Protein AF-A0A3M0WNS5-F1 (afdb_monomer_lite)

Secondary structure (DSSP, 8-state):
---TTS-TTSHHHHHTTT--HHHHHHHHHHHHHH--SHHHHHHHHHS-HHHHHHHHHHHHH-GGGSGGGSTTTTSPPPTTTT-S--EEETTEEESSHHHHHHHHHHHHTT--EEE--TTT-TTS----EEEE-TTS-EEEE--SEEETTTEEEEE--HHHHTSHHHHHHHHHHHHHHHT-SS--EEEEE-TTTS---HHHHHHHHHTTSEEE-HHHHHHHHHHTT-----TT------

Foldseek 3Di:
DDDQCPDLLHLNVVVVVVDDSVRSVVVNVCVVPPDPDDLVLLCVVVVDNVVSVVVVVVVVVPCCCDAPNNPCHVNDDDPPPPPAWWFAFQRHTDRHVLRVQVVVVCVVVVWDKDFLDPPRPVPDDHDWFWWAAPVRDIDTDGAGMDTPQAETEHEDAPVVCPDRRNVRSQVSVVVVQVPDPRHPYYDYHHPVNGDDDLVVQVVCVVVVSTGIDPVCVVVNCVVSVHDDDPPDDDPDDD

Radius of gyration: 21.89 Å; chains: 1; bounding box: 51×52×61 Å

Structure (mmCIF, N/CA/C/O backbone):
data_AF-A0A3M0WNS5-F1
#
_entry.id   AF-A0A3M0WNS5-F1
#
loop_
_atom_site.group_PDB
_atom_site.id
_atom_site.type_symbol
_atom_site.label_atom_id
_atom_site.label_alt_id
_atom_site.label_comp_id
_atom_site.label_asym_id
_atom_site.label_entity_id
_atom_site.label_seq_id
_atom_site.pdbx_PDB_ins_code
_atom_site.Cartn_x
_atom_site.Cartn_y
_atom_site.Cartn_z
_atom_site.occupancy
_atom_site.B_iso_or_equiv
_atom_site.auth_seq_id
_atom_site.auth_comp_id
_atom_site.auth_asym_id
_atom_site.auth_atom_id
_atom_site.pdbx_PDB_model_num
ATOM 1 N N . MET A 1 1 ? -22.881 -9.391 29.329 1.00 46.94 1 MET A N 1
ATOM 2 C CA . MET A 1 1 ? -21.629 -8.981 30.005 1.00 46.94 1 MET A CA 1
ATOM 3 C C . MET A 1 1 ? -20.577 -10.088 29.853 1.00 46.94 1 MET A C 1
ATOM 5 O O . MET A 1 1 ? -20.277 -10.759 30.820 1.00 46.94 1 MET A O 1
ATOM 9 N N . TYR A 1 2 ? -20.070 -10.359 28.641 1.00 47.47 2 TYR A N 1
ATOM 10 C CA . TYR A 1 2 ? -19.159 -11.496 28.391 1.00 47.47 2 TYR A CA 1
ATOM 11 C C . TYR A 1 2 ? -18.357 -11.287 27.096 1.00 47.47 2 TYR A C 1
ATOM 13 O O . TYR A 1 2 ? -18.830 -11.669 26.040 1.00 47.47 2 TYR A O 1
ATOM 21 N N . PHE A 1 3 ? -17.161 -10.683 27.160 1.00 50.06 3 PHE A N 1
ATOM 22 C CA . PHE A 1 3 ? -16.208 -10.683 26.024 1.00 50.06 3 PHE A CA 1
ATOM 23 C C . PHE A 1 3 ? -14.717 -10.653 26.423 1.00 50.06 3 PHE A C 1
ATOM 25 O O . PHE A 1 3 ? -13.848 -10.610 25.559 1.00 50.06 3 PHE A O 1
ATOM 32 N N . ARG A 1 4 ? -14.365 -10.714 27.717 1.00 56.97 4 ARG A N 1
ATOM 33 C CA . ARG A 1 4 ? -12.967 -10.517 28.159 1.00 56.97 4 ARG A CA 1
ATOM 34 C C . ARG A 1 4 ? -12.081 -11.771 28.136 1.00 56.97 4 ARG A C 1
ATOM 36 O O . ARG A 1 4 ? -10.883 -11.661 28.345 1.00 56.97 4 ARG A O 1
ATOM 43 N N . LYS A 1 5 ? -12.626 -12.953 27.835 1.00 67.56 5 LYS A N 1
ATOM 44 C CA . LYS A 1 5 ? -11.887 -14.229 27.944 1.00 67.56 5 LYS A CA 1
ATOM 45 C C . LYS A 1 5 ? -10.991 -14.563 26.745 1.00 67.56 5 LYS A C 1
ATOM 47 O O . LYS A 1 5 ? -10.049 -15.332 26.883 1.00 67.56 5 LYS A O 1
ATOM 52 N N . ASN A 1 6 ? -11.224 -13.945 25.585 1.00 73.31 6 ASN A N 1
ATOM 53 C CA . ASN A 1 6 ? -10.485 -14.271 24.354 1.00 73.31 6 ASN A CA 1
ATOM 54 C C . ASN A 1 6 ? -9.262 -13.378 24.106 1.00 73.31 6 ASN A C 1
ATOM 56 O O . ASN A 1 6 ? -8.472 -13.647 23.204 1.00 73.31 6 ASN A O 1
ATOM 60 N N . SER A 1 7 ? -9.084 -12.315 24.893 1.00 80.50 7 SER A N 1
ATOM 61 C CA . SER A 1 7 ? -7.947 -11.413 24.741 1.00 80.50 7 SER A CA 1
ATOM 62 C C . SER A 1 7 ? -6.831 -11.803 25.695 1.00 80.50 7 SER A C 1
ATOM 64 O O . SER A 1 7 ? -6.988 -11.736 26.910 1.00 80.50 7 SER A O 1
ATOM 66 N N . ASN A 1 8 ? -5.652 -12.099 25.154 1.00 82.06 8 ASN A N 1
ATOM 67 C CA . ASN A 1 8 ? -4.445 -12.357 25.944 1.00 82.06 8 ASN A CA 1
ATOM 68 C C . ASN A 1 8 ? -3.888 -11.118 26.682 1.00 82.06 8 ASN A C 1
ATOM 70 O O . ASN A 1 8 ? -2.809 -11.185 27.279 1.00 82.06 8 ASN A O 1
ATOM 74 N N . ARG A 1 9 ? -4.604 -9.987 26.612 1.00 78.00 9 ARG A N 1
ATOM 75 C CA . ARG A 1 9 ? -4.381 -8.772 27.408 1.00 78.00 9 ARG A CA 1
ATOM 76 C C . ARG A 1 9 ? -5.262 -8.713 28.659 1.00 78.00 9 ARG A C 1
ATOM 78 O O . ARG A 1 9 ? -5.082 -7.815 29.472 1.00 78.00 9 ARG A O 1
ATOM 85 N N . CYS A 1 10 ? -6.210 -9.634 28.802 1.00 89.19 10 CYS A N 1
ATOM 86 C CA . CYS A 1 10 ? -7.094 -9.739 29.955 1.00 89.19 10 CYS A CA 1
ATOM 87 C C . CYS A 1 10 ? -6.556 -10.783 30.941 1.00 89.19 10 CYS A C 1
ATOM 89 O O . CYS A 1 10 ? -5.933 -11.765 30.536 1.00 89.19 10 CYS A O 1
ATOM 91 N N . ILE A 1 11 ? -6.787 -10.566 32.235 1.00 88.62 11 ILE A N 1
ATOM 92 C CA . ILE A 1 11 ? -6.337 -11.473 33.304 1.00 88.62 11 ILE A CA 1
ATOM 93 C C . ILE A 1 11 ? -7.042 -12.827 33.169 1.00 88.62 11 ILE A C 1
ATOM 95 O O . ILE A 1 11 ? -6.411 -13.873 33.289 1.00 88.62 11 ILE A O 1
ATOM 99 N N . GLU A 1 12 ? -8.326 -12.803 32.823 1.00 90.38 12 GLU A N 1
ATOM 100 C CA . GLU A 1 12 ? -9.204 -13.964 32.702 1.00 90.38 12 GLU A CA 1
ATOM 101 C C . GLU A 1 12 ? -8.679 -14.988 31.683 1.00 90.38 12 GLU A C 1
ATOM 103 O O . GLU A 1 12 ? -8.748 -16.189 31.931 1.00 90.38 12 GLU A O 1
ATOM 108 N N . TYR A 1 13 ? -8.069 -14.523 30.585 1.00 90.50 13 TYR A N 1
ATOM 109 C CA . TYR A 1 13 ? -7.435 -15.385 29.580 1.00 90.50 13 TYR A CA 1
ATOM 110 C C . TYR A 1 13 ? -6.294 -16.239 30.164 1.00 90.50 13 TYR A C 1
ATOM 112 O O . TYR A 1 13 ? -6.061 -17.364 29.713 1.00 90.50 13 TYR A O 1
ATOM 120 N N . TRP A 1 14 ? -5.556 -15.701 31.138 1.00 88.31 14 TRP A N 1
ATOM 121 C CA . TRP A 1 14 ? -4.404 -16.361 31.756 1.00 88.31 14 TRP A CA 1
ATOM 122 C C . TRP A 1 14 ? -4.802 -17.211 32.958 1.00 88.31 14 TRP A C 1
ATOM 124 O O . TRP A 1 14 ? -4.258 -18.300 33.127 1.00 88.31 14 TRP A O 1
ATOM 134 N N . LEU A 1 15 ? -5.800 -16.773 33.726 1.00 90.56 15 LEU A N 1
ATOM 135 C CA . LEU A 1 15 ? -6.367 -17.578 34.809 1.00 90.56 15 LEU A CA 1
ATOM 136 C C . LEU A 1 15 ? -6.930 -18.908 34.283 1.00 90.56 15 LEU A C 1
ATOM 138 O O . LEU A 1 15 ? -6.634 -19.962 34.836 1.00 90.56 15 LEU A O 1
ATOM 142 N N . GLU A 1 16 ? -7.649 -18.894 33.154 1.00 89.62 16 GLU A N 1
ATOM 143 C CA . GLU A 1 16 ? -8.167 -20.121 32.516 1.00 89.62 16 GLU A CA 1
ATOM 144 C C . GLU A 1 16 ? -7.065 -21.078 32.023 1.00 89.62 16 GLU A C 1
ATOM 146 O O . GLU A 1 16 ? -7.335 -22.240 31.732 1.00 89.62 16 GLU A O 1
ATOM 151 N N . ARG A 1 17 ? -5.814 -20.610 31.942 1.00 88.50 17 ARG A N 1
ATOM 152 C CA . ARG A 1 17 ? -4.639 -21.395 31.529 1.00 88.50 17 ARG A CA 1
ATOM 153 C C . ARG A 1 17 ? -3.758 -21.821 32.705 1.00 88.50 17 ARG A C 1
ATOM 155 O O . ARG A 1 17 ? -2.651 -22.299 32.481 1.00 88.50 17 ARG A O 1
ATOM 162 N N . GLY A 1 18 ? -4.250 -21.661 33.933 1.00 91.06 18 GLY A N 1
ATOM 163 C CA . GLY A 1 18 ? -3.597 -22.151 35.146 1.00 91.06 18 GLY A CA 1
ATOM 164 C C . GLY A 1 18 ? -2.559 -21.207 35.751 1.00 91.06 18 GLY A C 1
ATOM 165 O O . GLY A 1 18 ? -1.835 -21.620 36.650 1.00 91.06 18 GLY A O 1
ATOM 166 N N . PHE A 1 19 ? -2.479 -19.957 35.289 1.00 89.81 19 PHE A N 1
ATOM 167 C CA . PHE A 1 19 ? -1.619 -18.947 35.908 1.00 89.81 19 PHE A CA 1
ATOM 168 C C . PHE A 1 19 ? -2.313 -18.310 37.111 1.00 89.81 19 PHE A C 1
ATOM 170 O O . PHE A 1 19 ? -3.532 -18.132 37.111 1.00 89.81 19 PHE A O 1
ATOM 177 N N . THR A 1 20 ? -1.536 -17.906 38.114 1.00 94.94 20 THR A N 1
ATOM 178 C CA . THR A 1 20 ? -2.054 -17.102 39.228 1.00 94.94 20 THR A CA 1
ATOM 179 C C . THR A 1 20 ? -2.358 -15.671 38.776 1.00 94.94 20 THR A C 1
ATOM 181 O O . THR A 1 20 ? -1.858 -15.193 37.753 1.00 94.94 20 THR A O 1
ATOM 184 N N . GLU A 1 21 ? -3.173 -14.944 39.543 1.00 93.00 21 GLU A N 1
ATOM 185 C CA . GLU A 1 21 ? -3.508 -13.555 39.213 1.00 93.00 21 GLU A CA 1
ATOM 186 C C . GLU A 1 21 ? -2.266 -12.646 39.189 1.00 93.00 21 GLU A C 1
ATOM 188 O O . GLU A 1 21 ? -2.131 -11.794 38.306 1.00 93.00 21 GLU A O 1
ATOM 193 N N . GLU A 1 22 ? -1.323 -12.853 40.111 1.00 92.75 22 GLU A N 1
ATOM 194 C CA . GLU A 1 22 ? -0.059 -12.111 40.166 1.00 92.75 22 GLU A CA 1
ATOM 195 C C . GLU A 1 22 ? 0.820 -12.397 38.943 1.00 92.75 22 GLU A C 1
ATOM 197 O O . GLU A 1 22 ? 1.356 -11.470 38.325 1.00 92.75 22 GLU A O 1
ATOM 202 N N . GLU A 1 23 ? 0.913 -13.661 38.521 1.00 85.44 23 GLU A N 1
ATOM 203 C CA . GLU A 1 23 ? 1.614 -14.043 37.293 1.00 85.44 23 GLU A CA 1
ATOM 204 C C . GLU A 1 23 ? 0.951 -13.444 36.052 1.00 85.44 23 GLU A C 1
ATOM 206 O O . GLU A 1 23 ? 1.648 -12.876 35.208 1.00 85.44 23 GLU A O 1
ATOM 211 N N . ALA A 1 24 ? -0.381 -13.494 35.965 1.00 92.19 24 ALA A N 1
ATOM 212 C CA . ALA A 1 24 ? -1.150 -12.910 34.871 1.00 92.19 24 ALA A CA 1
ATOM 213 C C . ALA A 1 24 ? -0.918 -11.394 34.769 1.00 92.19 24 ALA A C 1
ATOM 215 O O . ALA A 1 24 ? -0.599 -10.884 33.691 1.00 92.19 24 ALA A O 1
ATOM 216 N N . ARG A 1 25 ? -0.987 -10.665 35.892 1.00 88.81 25 ARG A N 1
ATOM 217 C CA . ARG A 1 25 ? -0.702 -9.220 35.951 1.00 88.81 25 ARG A CA 1
ATOM 218 C C . ARG A 1 25 ? 0.735 -8.910 35.549 1.00 88.81 25 ARG A C 1
ATOM 220 O O . ARG A 1 25 ? 0.968 -7.960 34.800 1.00 88.81 25 ARG A O 1
ATOM 227 N N . ARG A 1 26 ? 1.699 -9.731 35.975 1.00 83.56 26 ARG A N 1
ATOM 228 C CA . ARG A 1 26 ? 3.108 -9.592 35.586 1.00 83.56 26 ARG A CA 1
ATOM 229 C C . ARG A 1 26 ? 3.315 -9.833 34.089 1.00 83.56 26 ARG A C 1
ATOM 231 O O . ARG A 1 26 ? 4.058 -9.083 33.463 1.00 83.56 26 ARG A O 1
ATOM 238 N N . ILE A 1 27 ? 2.657 -10.835 33.502 1.00 80.31 27 ILE A N 1
ATOM 239 C CA . ILE A 1 27 ? 2.703 -11.135 32.060 1.00 80.31 27 ILE A CA 1
ATOM 240 C C . ILE A 1 27 ? 2.099 -9.978 31.252 1.00 80.31 27 ILE A C 1
ATOM 242 O O . ILE A 1 27 ? 2.704 -9.529 30.277 1.00 80.31 27 ILE A O 1
ATOM 246 N N . ILE A 1 28 ? 0.947 -9.454 31.678 1.00 83.56 28 ILE A N 1
ATOM 247 C CA . ILE A 1 28 ? 0.267 -8.327 31.022 1.00 83.56 28 ILE A CA 1
ATOM 248 C C . ILE A 1 28 ? 1.116 -7.047 31.114 1.00 83.56 28 ILE A C 1
ATOM 250 O O . ILE A 1 28 ? 1.324 -6.381 30.100 1.00 83.56 28 ILE A O 1
ATOM 254 N N . SER A 1 29 ? 1.678 -6.750 32.290 1.00 75.44 29 SER A N 1
ATOM 255 C CA . SER A 1 29 ? 2.542 -5.584 32.538 1.00 75.44 29 SER A CA 1
ATOM 256 C C . SER A 1 29 ? 3.877 -5.652 31.777 1.00 75.44 29 SER A C 1
ATOM 258 O O . SER A 1 29 ? 4.317 -4.669 31.174 1.00 75.44 29 SER A O 1
ATOM 260 N N . LYS A 1 30 ? 4.503 -6.837 31.696 1.00 67.50 30 LYS A N 1
ATOM 261 C CA . LYS A 1 30 ? 5.701 -7.056 30.861 1.00 67.50 30 LYS A CA 1
ATOM 262 C C . LYS A 1 30 ? 5.397 -6.896 29.370 1.00 67.50 30 LYS A C 1
ATOM 264 O O . LYS A 1 30 ? 6.212 -6.351 28.628 1.00 67.50 30 LYS A O 1
ATOM 269 N N . ARG A 1 31 ? 4.213 -7.325 28.926 1.00 65.75 31 ARG A N 1
ATOM 270 C CA . ARG A 1 31 ? 3.769 -7.160 27.535 1.00 65.75 31 ARG A CA 1
ATOM 271 C C . ARG A 1 31 ? 3.475 -5.712 27.158 1.00 65.75 31 ARG A C 1
ATOM 273 O O . ARG A 1 31 ? 3.727 -5.352 26.013 1.00 65.75 31 ARG A O 1
ATOM 280 N N . SER A 1 32 ? 2.979 -4.884 28.079 1.00 55.28 32 SER A N 1
ATOM 281 C CA . SER A 1 32 ? 2.718 -3.466 27.795 1.00 55.28 32 SER A CA 1
ATOM 282 C C . SER A 1 32 ? 3.984 -2.606 27.755 1.00 55.28 32 SER A C 1
ATOM 284 O O . SER A 1 32 ? 3.939 -1.515 27.198 1.00 55.28 32 SER A O 1
ATOM 286 N N . SER A 1 33 ? 5.100 -3.073 28.328 1.00 47.88 33 SER A N 1
ATOM 287 C CA . SER A 1 33 ? 6.307 -2.258 28.533 1.00 47.88 33 SER A CA 1
ATOM 288 C C . SER A 1 33 ? 7.572 -2.724 27.799 1.00 47.88 33 SER A C 1
ATOM 290 O O . SER A 1 33 ? 8.508 -1.933 27.724 1.00 47.88 33 SER A O 1
ATOM 292 N N . PHE A 1 34 ? 7.639 -3.942 27.231 1.00 42.00 34 PHE A N 1
ATOM 293 C CA . PHE A 1 34 ? 8.935 -4.469 26.755 1.00 42.00 34 PHE A CA 1
ATOM 294 C C . PHE A 1 34 ? 8.987 -5.141 25.370 1.00 42.00 34 PHE A C 1
ATOM 296 O O . PHE A 1 34 ? 10.077 -5.464 24.911 1.00 42.00 34 PHE A O 1
ATOM 303 N N . TYR A 1 35 ? 7.871 -5.320 24.653 1.00 49.22 35 TYR A N 1
ATOM 304 C CA . TYR A 1 35 ? 7.878 -6.064 23.381 1.00 49.22 35 TYR A CA 1
ATOM 305 C C . TYR A 1 35 ? 7.024 -5.406 22.295 1.00 49.22 35 TYR A C 1
ATOM 307 O O . TYR A 1 35 ? 5.993 -5.937 21.875 1.00 49.22 35 TYR A O 1
ATOM 315 N N . SER A 1 36 ? 7.458 -4.250 21.786 1.00 47.22 36 SER A N 1
ATOM 316 C CA . SER A 1 36 ? 6.880 -3.732 20.549 1.00 47.22 36 SER A CA 1
ATOM 317 C C . SER A 1 36 ? 7.480 -4.457 19.332 1.00 47.22 36 SER A C 1
ATOM 319 O O . SER A 1 36 ? 8.593 -4.235 18.860 1.00 47.22 36 SER A O 1
ATOM 321 N N . SER A 1 37 ? 6.649 -5.337 18.790 1.00 63.50 37 SER A N 1
ATOM 322 C CA . SER A 1 37 ? 6.597 -5.798 17.402 1.00 63.50 37 SER A CA 1
ATOM 323 C C . SER A 1 37 ? 7.539 -6.915 16.931 1.00 63.50 37 SER A C 1
ATOM 325 O O . SER A 1 37 ? 7.003 -7.911 16.472 1.00 63.50 37 SER A O 1
ATOM 327 N N . TYR A 1 38 ? 8.872 -6.868 17.026 1.00 57.69 38 TYR A N 1
ATOM 328 C CA . TYR A 1 38 ? 9.682 -7.786 16.186 1.00 57.69 38 TYR A CA 1
ATOM 329 C C . TYR A 1 38 ? 10.054 -9.147 16.811 1.00 57.69 38 TYR A C 1
ATOM 331 O O . TYR A 1 38 ? 9.879 -10.187 16.179 1.00 57.69 38 TYR A O 1
ATOM 339 N N . GLU A 1 39 ? 10.530 -9.185 18.058 1.00 59.81 39 GLU A N 1
ATOM 340 C CA . GLU A 1 39 ? 10.912 -10.449 18.718 1.00 59.81 39 GLU A CA 1
ATOM 341 C C . GLU A 1 39 ? 9.686 -11.323 19.016 1.00 59.81 39 GLU A C 1
ATOM 343 O O . GLU A 1 39 ? 9.678 -12.514 18.721 1.00 59.81 39 GLU A O 1
ATOM 348 N N . GLN A 1 40 ? 8.584 -10.708 19.457 1.00 62.19 40 GLN A N 1
ATOM 349 C CA . GLN A 1 40 ? 7.311 -11.405 19.650 1.00 62.19 40 GLN A CA 1
ATOM 350 C C . GLN A 1 40 ? 6.761 -11.978 18.332 1.00 62.19 40 GLN A C 1
ATOM 352 O O . GLN A 1 40 ? 6.183 -13.062 18.333 1.00 62.19 40 GLN A O 1
ATOM 357 N N . GLN A 1 41 ? 6.965 -11.291 17.199 1.00 60.78 41 GLN A N 1
ATOM 358 C CA . GLN A 1 41 ? 6.629 -11.831 15.877 1.00 60.78 41 GLN A CA 1
ATOM 359 C C . GLN A 1 41 ? 7.497 -13.045 15.530 1.00 60.78 41 GLN A C 1
ATOM 361 O O . GLN A 1 41 ? 6.963 -14.027 15.029 1.00 60.78 41 GLN A O 1
ATOM 366 N N . LEU A 1 42 ? 8.799 -13.028 15.840 1.00 60.34 42 LEU A N 1
ATOM 367 C CA . LEU A 1 42 ? 9.693 -14.174 15.624 1.00 60.34 42 LEU A CA 1
ATOM 368 C C . LEU A 1 42 ? 9.339 -15.376 16.514 1.00 60.34 42 LEU A C 1
ATOM 370 O O . LEU A 1 42 ? 9.424 -16.510 16.044 1.00 60.34 42 LEU A O 1
ATOM 374 N N . ILE A 1 43 ? 8.924 -15.143 17.763 1.00 65.38 43 ILE A N 1
ATOM 375 C CA . ILE A 1 43 ? 8.466 -16.193 18.691 1.00 65.38 43 ILE A CA 1
ATOM 376 C C . ILE A 1 43 ? 7.176 -16.824 18.162 1.00 65.38 43 ILE A C 1
ATOM 378 O O . ILE A 1 43 ? 7.099 -18.042 18.011 1.00 65.38 43 ILE A O 1
ATOM 382 N N . ASN A 1 44 ? 6.198 -15.990 17.797 1.00 64.56 44 ASN A N 1
ATOM 383 C CA . ASN A 1 44 ? 4.934 -16.453 17.225 1.00 64.56 44 ASN A CA 1
ATOM 384 C C . ASN A 1 44 ? 5.140 -17.188 15.887 1.00 64.56 44 ASN A C 1
ATOM 386 O O . ASN A 1 44 ? 4.388 -18.102 15.574 1.00 64.56 44 ASN A O 1
ATOM 390 N N . TYR A 1 45 ? 6.154 -16.798 15.108 1.00 54.62 45 TYR A N 1
ATOM 391 C CA . TYR A 1 45 ? 6.465 -17.371 13.796 1.00 54.62 45 TYR A CA 1
ATOM 392 C C . TYR A 1 45 ? 7.211 -18.711 13.873 1.00 54.62 45 TYR A C 1
ATOM 394 O O . TYR A 1 45 ? 6.927 -19.614 13.095 1.00 54.62 45 TYR A O 1
ATOM 402 N N . ASN A 1 46 ? 8.173 -18.861 14.790 1.00 61.19 46 ASN A N 1
ATOM 403 C CA . ASN A 1 46 ? 8.979 -20.084 14.883 1.00 61.19 46 ASN A CA 1
ATOM 404 C C . ASN A 1 46 ? 8.379 -21.136 15.830 1.00 61.19 46 ASN A C 1
ATOM 406 O O . ASN A 1 46 ? 8.868 -22.263 15.849 1.00 61.19 46 ASN A O 1
ATOM 410 N N . GLY A 1 47 ? 7.403 -20.765 16.669 1.00 62.75 47 GLY A N 1
ATOM 411 C CA . GLY A 1 47 ? 6.871 -21.629 17.733 1.00 62.75 47 GLY A CA 1
ATOM 412 C C . GLY A 1 47 ? 7.907 -22.007 18.801 1.00 62.75 47 GLY A C 1
ATOM 413 O O . GLY A 1 47 ? 7.646 -22.858 19.645 1.00 62.75 47 GLY A O 1
ATOM 414 N N . ASN A 1 48 ? 9.092 -21.395 18.750 1.00 78.19 48 ASN A N 1
ATOM 415 C CA . ASN A 1 48 ? 10.238 -21.692 19.592 1.00 78.19 48 ASN A CA 1
ATOM 416 C C . ASN A 1 48 ? 10.910 -20.373 19.989 1.00 78.19 48 ASN A C 1
ATOM 418 O O . ASN A 1 48 ? 11.453 -19.648 19.146 1.00 78.19 48 ASN A O 1
ATOM 422 N N . GLU A 1 49 ? 10.832 -20.069 21.281 1.00 76.25 49 GLU A N 1
ATOM 423 C CA . GLU A 1 49 ? 11.304 -18.822 21.876 1.00 76.25 49 GLU A CA 1
ATOM 424 C C . GLU A 1 49 ? 12.832 -18.690 21.806 1.00 76.25 49 GLU A C 1
ATOM 426 O O . GLU A 1 49 ? 13.350 -17.644 21.422 1.00 76.25 49 GLU A O 1
ATOM 431 N N . GLU A 1 50 ? 13.557 -19.784 22.035 1.00 78.56 50 GLU A N 1
ATOM 432 C CA . GLU A 1 50 ? 15.021 -19.812 22.006 1.00 78.56 50 GLU A CA 1
ATOM 433 C C . GLU A 1 50 ? 15.575 -19.527 20.598 1.00 78.56 50 GLU A C 1
ATOM 435 O O . GLU A 1 50 ? 16.484 -18.710 20.415 1.00 78.56 50 GLU A O 1
ATOM 440 N N . LEU A 1 51 ? 14.977 -20.138 19.568 1.00 74.25 51 LEU A N 1
ATOM 441 C CA . LEU A 1 51 ? 15.350 -19.900 18.172 1.00 74.25 51 LEU A CA 1
ATOM 442 C C . LEU A 1 51 ? 15.040 -18.459 17.734 1.00 74.25 51 LEU A C 1
ATOM 444 O O . LEU A 1 51 ? 15.804 -17.859 16.970 1.00 74.25 51 LEU A O 1
ATOM 448 N N . ALA A 1 52 ? 13.927 -17.898 18.213 1.00 69.31 52 ALA A N 1
ATOM 449 C CA . ALA A 1 52 ? 13.524 -16.528 17.928 1.00 69.31 52 ALA A CA 1
ATOM 450 C C . ALA A 1 52 ? 14.489 -15.505 18.544 1.00 69.31 52 ALA A C 1
ATOM 452 O O . ALA A 1 52 ? 14.958 -14.618 17.825 1.00 69.31 52 ALA A O 1
ATOM 453 N N . SER A 1 53 ? 14.855 -15.669 19.818 1.00 74.06 53 SER A N 1
ATOM 454 C CA . SER A 1 53 ? 15.814 -14.788 20.493 1.00 74.06 53 SER A CA 1
ATOM 455 C C . SER A 1 53 ? 17.220 -14.898 19.895 1.00 74.06 53 SER A C 1
ATOM 457 O O . SER A 1 53 ? 17.891 -13.882 19.705 1.00 74.06 53 SER A O 1
ATOM 459 N N . LYS A 1 54 ? 17.658 -16.096 19.475 1.00 78.12 54 LYS A N 1
ATOM 460 C CA . LYS A 1 54 ? 18.945 -16.268 18.776 1.00 78.12 54 LYS A CA 1
ATOM 461 C C . LYS A 1 54 ? 18.988 -15.518 17.439 1.00 78.12 54 LYS A C 1
ATOM 463 O O . LYS A 1 54 ? 19.938 -14.780 17.178 1.00 78.12 54 LYS A O 1
ATOM 468 N N . ARG A 1 55 ? 17.936 -15.638 16.618 1.00 72.69 55 ARG A N 1
ATOM 469 C CA . ARG A 1 55 ? 17.802 -14.894 15.349 1.00 72.69 55 ARG A CA 1
ATOM 470 C C . ARG A 1 55 ? 17.706 -13.388 15.569 1.00 72.69 55 ARG A C 1
ATOM 472 O O . ARG A 1 55 ? 18.284 -12.616 14.804 1.00 72.69 55 ARG A O 1
ATOM 479 N N . PHE A 1 56 ? 16.991 -12.962 16.606 1.00 73.50 56 PHE A N 1
ATOM 480 C CA . PHE A 1 56 ? 16.902 -11.556 16.974 1.00 73.50 56 PHE A CA 1
ATOM 481 C C . PHE A 1 56 ? 18.283 -10.983 17.320 1.00 73.50 56 PHE A C 1
ATOM 483 O O . PHE A 1 56 ? 18.670 -9.943 16.782 1.00 73.50 56 PHE A O 1
ATOM 490 N N . GLU A 1 57 ? 19.072 -11.702 18.120 1.00 71.88 57 GLU A N 1
ATOM 491 C CA . GLU A 1 57 ? 20.448 -11.321 18.444 1.00 71.88 57 GLU A CA 1
ATOM 492 C C . GLU A 1 57 ? 21.370 -11.309 17.215 1.00 71.88 57 GLU A C 1
ATOM 494 O O . GLU A 1 57 ? 22.176 -10.392 17.066 1.00 71.88 57 GLU A O 1
ATOM 499 N N . GLU A 1 58 ? 21.238 -12.258 16.287 1.00 73.38 58 GLU A N 1
ATOM 500 C CA . GLU A 1 58 ? 21.996 -12.265 15.025 1.00 73.38 58 GLU A CA 1
ATOM 501 C C . GLU A 1 58 ? 21.672 -11.048 14.143 1.00 73.38 58 GLU A C 1
ATOM 503 O O . GLU A 1 58 ? 22.579 -10.374 13.647 1.00 73.38 58 GLU A O 1
ATOM 508 N N . ILE A 1 59 ? 20.390 -10.698 14.003 1.00 66.38 59 ILE A N 1
ATOM 509 C CA . ILE A 1 59 ? 19.940 -9.512 13.257 1.00 66.38 59 ILE A CA 1
ATOM 510 C C . ILE A 1 59 ? 20.432 -8.232 13.937 1.00 66.38 59 ILE A C 1
ATOM 512 O O . ILE A 1 59 ? 20.938 -7.325 13.268 1.00 66.38 59 ILE A O 1
ATOM 516 N N . ARG A 1 60 ? 20.338 -8.166 15.268 1.00 61.66 60 ARG A N 1
ATOM 517 C CA . ARG A 1 60 ? 20.833 -7.052 16.084 1.00 61.66 60 ARG A CA 1
ATOM 518 C C . ARG A 1 60 ? 22.346 -6.872 15.944 1.00 61.66 60 ARG A C 1
ATOM 520 O O . ARG A 1 60 ? 22.816 -5.733 15.896 1.00 61.66 60 ARG A O 1
ATOM 527 N N . LYS A 1 61 ? 23.090 -7.978 15.843 1.00 61.25 61 LYS A N 1
ATOM 528 C CA . LYS A 1 61 ? 24.543 -8.019 15.616 1.00 61.25 61 LYS A CA 1
ATOM 529 C C . LYS A 1 61 ? 24.929 -7.797 14.154 1.00 61.25 61 LYS A C 1
ATOM 531 O O . LYS A 1 61 ? 26.086 -7.461 13.894 1.00 61.25 61 LYS A O 1
ATOM 536 N N . SER A 1 62 ? 24.004 -7.936 13.201 1.00 59.44 62 SER A N 1
ATOM 537 C CA . SER A 1 62 ? 24.290 -7.710 11.783 1.00 59.44 62 SER A CA 1
ATOM 538 C C . SER A 1 62 ? 24.661 -6.237 11.530 1.00 59.44 62 SER A C 1
ATOM 540 O O . SER A 1 62 ? 23.850 -5.311 11.549 1.00 59.44 62 SER A O 1
ATOM 542 N N . LYS A 1 63 ? 25.963 -6.001 11.326 1.00 53.56 63 LYS A N 1
ATOM 543 C CA . LYS A 1 63 ? 26.559 -4.677 11.060 1.00 53.56 63 LYS A CA 1
ATOM 544 C C . LYS A 1 63 ? 26.371 -4.213 9.612 1.00 53.56 63 LYS A C 1
ATOM 546 O O . LYS A 1 63 ? 26.875 -3.161 9.237 1.00 53.56 63 LYS A O 1
ATOM 551 N N . THR A 1 64 ? 25.710 -5.004 8.771 1.00 52.97 64 THR A N 1
ATOM 552 C CA . THR A 1 64 ? 25.669 -4.799 7.316 1.00 52.97 64 THR A CA 1
ATOM 553 C C . THR A 1 64 ? 24.868 -3.568 6.892 1.00 52.97 64 THR A C 1
ATOM 555 O O . THR A 1 64 ? 25.129 -3.044 5.819 1.00 52.97 64 THR A O 1
ATOM 558 N N . LEU A 1 65 ? 23.971 -3.053 7.742 1.00 53.12 65 LEU A N 1
ATOM 559 C CA . LEU A 1 65 ? 23.147 -1.866 7.461 1.00 53.12 65 LEU A CA 1
ATOM 560 C C . LEU A 1 65 ? 23.190 -0.813 8.585 1.00 53.12 65 LEU A C 1
ATOM 562 O O . LEU A 1 65 ? 22.292 0.019 8.695 1.00 53.12 65 LEU A O 1
ATOM 566 N N . ARG A 1 66 ? 24.213 -0.848 9.450 1.00 53.59 66 ARG A N 1
ATOM 567 C CA . ARG A 1 66 ? 24.398 0.108 10.559 1.00 53.59 66 ARG A CA 1
ATOM 568 C C . ARG A 1 66 ? 25.719 0.853 10.407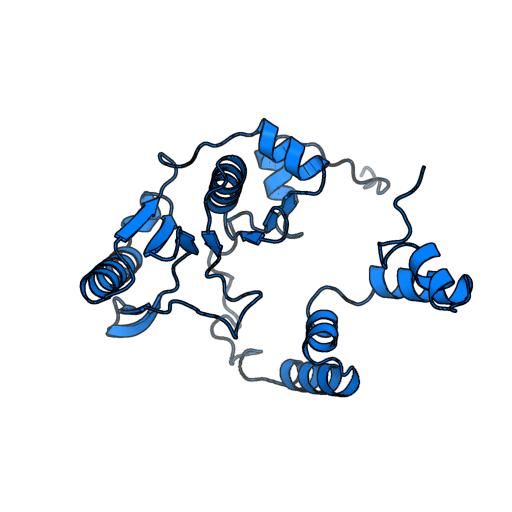 1.00 53.59 66 ARG A C 1
ATOM 570 O O . ARG A 1 66 ? 26.643 0.357 9.764 1.00 53.59 66 ARG A O 1
ATOM 577 N N . GLY A 1 67 ? 25.829 2.026 11.026 1.00 65.81 67 GLY A N 1
ATOM 578 C CA . GLY A 1 67 ? 27.042 2.833 10.900 1.00 65.81 67 GLY A CA 1
ATOM 579 C C . GLY A 1 67 ? 27.258 3.290 9.458 1.00 65.81 67 GLY A C 1
ATOM 580 O O . GLY A 1 67 ? 26.326 3.298 8.661 1.00 65.81 67 GLY A O 1
ATOM 581 N N . ASN A 1 68 ? 28.506 3.576 9.101 1.00 65.00 68 ASN A N 1
ATOM 582 C CA . ASN A 1 68 ? 28.941 3.987 7.759 1.00 65.00 68 ASN A CA 1
ATOM 583 C C . ASN A 1 68 ? 28.607 3.011 6.611 1.00 65.00 68 ASN A C 1
ATOM 585 O O . ASN A 1 68 ? 28.775 3.371 5.450 1.00 65.00 68 ASN A O 1
ATOM 589 N N . ARG A 1 69 ? 28.129 1.797 6.912 1.00 58.16 69 ARG A N 1
ATOM 590 C CA . ARG A 1 69 ? 27.634 0.827 5.920 1.00 58.16 69 ARG A CA 1
ATOM 591 C C . ARG A 1 69 ? 26.167 1.047 5.547 1.00 58.16 69 ARG A C 1
ATOM 593 O O . ARG A 1 69 ? 25.714 0.540 4.526 1.00 58.16 69 ARG A O 1
ATOM 600 N N . ASN A 1 70 ? 25.421 1.817 6.340 1.00 65.31 70 ASN A N 1
ATOM 601 C CA . ASN A 1 70 ? 24.124 2.332 5.924 1.00 65.31 70 ASN A CA 1
ATOM 602 C C . ASN A 1 70 ? 24.351 3.458 4.909 1.00 65.31 70 ASN A C 1
ATOM 604 O O . ASN A 1 70 ? 24.988 4.457 5.233 1.00 65.31 70 ASN A O 1
ATOM 608 N N . GLY A 1 71 ? 23.784 3.353 3.706 1.00 65.38 71 GLY A N 1
ATOM 609 C CA . GLY A 1 71 ? 23.881 4.414 2.695 1.00 65.38 71 GLY A CA 1
ATOM 610 C C . GL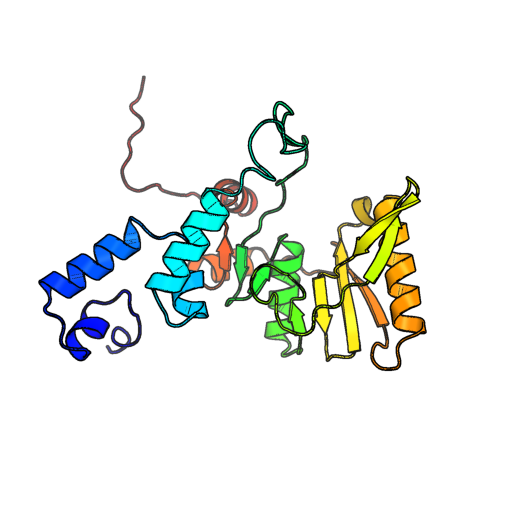Y A 1 71 ? 23.309 5.773 3.138 1.00 65.38 71 GLY A C 1
ATOM 611 O O . GLY A 1 71 ? 23.602 6.785 2.494 1.00 65.38 71 GLY A O 1
ATOM 612 N N . GLN A 1 72 ? 22.520 5.795 4.221 1.00 67.94 72 GLN A N 1
ATOM 613 C CA . GLN A 1 72 ? 21.978 6.987 4.889 1.00 67.94 72 GLN A CA 1
ATOM 614 C C . GLN A 1 72 ? 22.816 7.470 6.089 1.00 67.94 72 GLN A C 1
ATOM 616 O O . GLN A 1 72 ? 22.460 8.457 6.725 1.00 67.94 72 GLN A O 1
ATOM 621 N N . TRP A 1 73 ? 23.923 6.809 6.433 1.00 68.06 73 TRP A N 1
ATOM 622 C CA . TRP A 1 73 ? 24.766 7.222 7.555 1.00 68.06 73 TRP A CA 1
ATOM 623 C C . TRP A 1 73 ? 25.386 8.594 7.330 1.00 68.06 73 TRP A C 1
ATOM 625 O O . TRP A 1 73 ? 26.004 8.842 6.295 1.00 68.06 73 TRP A O 1
ATOM 635 N N . GLY A 1 74 ? 25.207 9.486 8.306 1.00 72.94 74 GLY A N 1
ATOM 636 C CA . GLY A 1 74 ? 25.666 10.872 8.225 1.00 72.94 74 GLY A CA 1
ATOM 637 C C . GLY A 1 74 ? 24.898 11.735 7.218 1.00 72.94 74 GLY A C 1
ATOM 638 O O . GLY A 1 74 ? 25.226 12.907 7.066 1.00 72.94 74 GLY A O 1
ATOM 639 N N . LYS A 1 75 ? 23.876 11.193 6.541 1.00 73.50 75 LYS A N 1
ATOM 640 C CA . LYS A 1 75 ? 23.013 11.955 5.636 1.00 73.50 75 LYS A CA 1
ATOM 641 C C . LYS A 1 75 ? 21.727 12.343 6.368 1.00 73.50 75 LYS A C 1
ATOM 643 O O . LYS A 1 75 ? 21.172 11.515 7.093 1.00 73.50 75 LYS A O 1
ATOM 648 N N . PRO A 1 76 ? 21.217 13.572 6.186 1.00 61.34 76 PRO A N 1
ATOM 649 C CA . PRO A 1 76 ? 19.876 13.894 6.645 1.00 61.34 76 PRO A CA 1
ATOM 650 C C . PRO A 1 76 ? 18.875 12.983 5.929 1.00 61.34 76 PRO A C 1
ATOM 652 O O . PRO A 1 76 ? 19.036 12.695 4.739 1.00 61.34 76 PRO A O 1
ATOM 655 N N . ALA A 1 77 ? 17.829 12.552 6.640 1.00 56.81 77 ALA A N 1
ATOM 656 C CA . ALA A 1 77 ? 16.726 11.839 6.008 1.00 56.81 77 ALA A CA 1
ATOM 657 C C . ALA A 1 77 ? 16.229 12.656 4.797 1.00 56.81 77 ALA A C 1
ATOM 659 O O . ALA A 1 77 ? 16.129 13.887 4.900 1.00 56.81 77 ALA A O 1
ATOM 660 N N . PRO A 1 78 ? 15.922 12.025 3.646 1.00 64.06 78 PRO A N 1
ATOM 661 C CA . PRO A 1 78 ? 15.443 12.753 2.478 1.00 64.06 78 PRO A CA 1
ATOM 662 C C . PRO A 1 78 ? 14.272 13.656 2.876 1.00 64.06 78 PRO A C 1
ATOM 664 O O . PRO A 1 78 ? 13.334 13.178 3.518 1.00 64.06 78 PRO A O 1
ATOM 667 N N . LYS A 1 79 ? 14.307 14.943 2.496 1.00 55.34 79 LYS A N 1
ATOM 668 C CA . LYS A 1 79 ? 13.381 15.999 2.975 1.00 55.34 79 LYS A CA 1
ATOM 669 C C . LYS A 1 79 ? 11.881 15.664 2.845 1.00 55.34 79 LYS A C 1
ATOM 671 O O . LYS A 1 79 ? 11.045 16.303 3.490 1.00 55.34 79 LYS A O 1
ATOM 676 N N . GLN A 1 80 ? 11.525 14.699 1.998 1.00 58.34 80 GLN A N 1
ATOM 677 C CA . GLN A 1 80 ? 10.150 14.266 1.730 1.00 58.34 80 GLN A CA 1
ATOM 678 C C . GLN A 1 80 ? 9.843 12.824 2.170 1.00 58.34 80 GLN A C 1
ATOM 680 O O . GLN A 1 80 ? 8.694 12.391 2.084 1.00 58.34 80 GLN A O 1
ATOM 685 N N . SER A 1 81 ? 10.835 12.085 2.671 1.00 55.19 81 SER A N 1
ATOM 686 C CA . SER A 1 81 ? 10.628 10.727 3.179 1.00 55.19 81 SER A CA 1
ATOM 687 C C . SER A 1 81 ? 9.744 10.738 4.433 1.00 55.19 81 SER A C 1
ATOM 689 O O . SER A 1 81 ? 9.807 11.652 5.254 1.00 55.19 81 SER A O 1
ATOM 691 N N . GLY A 1 82 ? 8.855 9.748 4.554 1.00 63.84 82 GLY A N 1
ATOM 692 C CA . GLY A 1 82 ? 8.000 9.586 5.732 1.00 63.84 82 GLY A CA 1
ATOM 693 C C . GLY A 1 82 ? 6.900 10.642 5.894 1.00 63.84 82 GLY A C 1
ATOM 694 O O . GLY A 1 82 ? 6.434 10.855 7.013 1.00 63.84 82 GLY A O 1
ATOM 695 N N . ARG A 1 83 ? 6.470 11.328 4.828 1.00 77.88 83 ARG A N 1
ATOM 696 C CA . ARG A 1 83 ? 5.353 12.280 4.943 1.00 77.88 83 ARG A CA 1
ATOM 697 C C . ARG A 1 83 ? 3.966 11.633 4.937 1.00 77.88 83 ARG A C 1
ATOM 699 O O . ARG A 1 83 ? 3.059 12.209 5.533 1.00 77.88 83 ARG A O 1
ATOM 706 N N . GLY A 1 84 ? 3.824 10.460 4.322 1.00 87.38 84 GLY A N 1
ATOM 707 C CA . GLY A 1 84 ? 2.579 9.690 4.343 1.00 87.38 84 GLY A CA 1
ATOM 708 C C . GLY A 1 84 ? 2.168 9.302 5.763 1.00 87.38 84 GLY A C 1
ATOM 709 O O . GLY A 1 84 ? 3.025 9.125 6.633 1.00 87.38 84 GLY A O 1
ATOM 710 N N . ILE A 1 85 ? 0.860 9.213 5.990 1.00 93.88 85 ILE A N 1
ATOM 711 C CA . ILE A 1 85 ? 0.295 8.561 7.172 1.00 93.88 85 ILE A CA 1
ATOM 712 C C . ILE A 1 85 ? 0.117 7.090 6.818 1.00 93.88 85 ILE A C 1
ATOM 714 O O . ILE A 1 85 ? -0.537 6.774 5.827 1.00 93.88 85 ILE A O 1
ATOM 718 N N . SER A 1 86 ? 0.716 6.235 7.632 1.00 94.44 86 SER A N 1
ATOM 719 C CA . SER A 1 86 ? 0.677 4.781 7.535 1.00 94.44 86 SER A CA 1
ATOM 720 C C . SER A 1 86 ? 0.066 4.191 8.802 1.00 94.44 86 SER A C 1
ATOM 722 O O . SER A 1 86 ? -0.025 4.871 9.834 1.00 94.44 86 SER A O 1
ATOM 724 N N . GLY A 1 87 ? -0.367 2.939 8.719 1.00 94.50 87 GLY A N 1
ATOM 725 C CA . GLY A 1 87 ? -1.047 2.271 9.815 1.00 94.50 87 GLY A CA 1
ATOM 726 C C . GLY A 1 87 ? -1.701 0.964 9.390 1.00 94.50 87 GLY A C 1
ATOM 727 O O . GLY A 1 87 ? -1.320 0.358 8.391 1.00 94.50 87 GLY A O 1
ATOM 728 N N . TYR A 1 88 ? -2.695 0.529 10.156 1.00 95.06 88 TYR A N 1
ATOM 729 C CA . TYR A 1 88 ? -3.467 -0.679 9.902 1.00 95.06 88 TYR A CA 1
ATOM 730 C C . TYR A 1 88 ? -4.958 -0.377 9.859 1.00 95.06 88 TYR A C 1
ATOM 732 O O . TYR A 1 88 ? -5.458 0.359 10.706 1.00 95.06 88 TYR A O 1
ATOM 740 N N . TYR A 1 89 ? -5.668 -0.993 8.919 1.00 95.75 89 TYR A N 1
ATOM 741 C CA . TYR A 1 89 ? -7.123 -1.041 8.902 1.00 95.75 89 TYR A CA 1
ATOM 742 C C . TYR A 1 89 ? -7.590 -2.490 8.903 1.00 95.75 89 TYR A C 1
ATOM 744 O O . TYR A 1 89 ? -7.276 -3.247 7.984 1.00 95.75 89 TYR A O 1
ATOM 752 N N . ASP A 1 90 ? -8.283 -2.889 9.969 1.00 91.25 90 ASP A N 1
ATOM 753 C CA . ASP A 1 90 ? -8.792 -4.252 10.158 1.00 91.25 90 ASP A CA 1
ATOM 754 C C . ASP A 1 90 ? -7.725 -5.335 9.877 1.00 91.25 90 ASP A C 1
ATOM 756 O O . ASP A 1 90 ? -7.917 -6.287 9.121 1.00 91.25 90 ASP A O 1
ATOM 760 N N . GLY A 1 91 ? -6.525 -5.117 10.430 1.00 89.44 91 GLY A N 1
ATOM 761 C CA . GLY A 1 91 ? -5.371 -6.014 10.306 1.00 89.44 91 GLY A CA 1
ATOM 762 C C . GLY A 1 91 ? -4.505 -5.835 9.049 1.00 89.44 91 GLY A C 1
ATOM 763 O O . GLY A 1 91 ? -3.358 -6.308 9.049 1.00 89.44 91 GLY A O 1
ATOM 764 N N . ILE A 1 92 ? -4.981 -5.112 8.031 1.00 89.88 92 ILE A N 1
ATOM 765 C CA . ILE A 1 92 ? -4.277 -4.867 6.762 1.00 89.88 92 ILE A CA 1
ATOM 766 C C . ILE A 1 92 ? -3.422 -3.604 6.884 1.00 89.88 92 ILE A C 1
ATOM 768 O O . ILE A 1 92 ? -3.910 -2.568 7.327 1.00 89.88 92 ILE A O 1
ATOM 772 N N . TYR A 1 93 ? -2.138 -3.694 6.532 1.00 92.12 93 TYR A N 1
ATOM 773 C CA . TYR A 1 93 ? -1.232 -2.543 6.566 1.00 92.12 93 TYR A CA 1
ATOM 774 C C . TYR A 1 93 ? -1.458 -1.626 5.361 1.00 92.12 93 TYR A C 1
ATOM 776 O O . TYR A 1 93 ? -1.673 -2.117 4.255 1.00 92.12 93 TYR A O 1
ATOM 784 N N . PHE A 1 94 ? -1.348 -0.316 5.571 1.00 94.19 94 PHE A N 1
ATOM 785 C CA . PHE A 1 94 ? -1.339 0.691 4.513 1.00 94.19 94 PHE A CA 1
ATOM 786 C C . PHE A 1 94 ? -0.198 1.691 4.720 1.00 94.19 94 PHE A C 1
ATOM 788 O O . PHE A 1 94 ? 0.164 2.048 5.847 1.00 94.19 94 PHE A O 1
ATOM 795 N N . ARG A 1 95 ? 0.355 2.190 3.614 1.00 92.62 95 ARG A N 1
ATOM 796 C CA . ARG A 1 95 ? 1.481 3.139 3.583 1.00 92.62 95 ARG A CA 1
ATOM 797 C C . ARG A 1 95 ? 1.037 4.580 3.344 1.00 92.62 95 ARG A C 1
ATOM 799 O O . ARG A 1 95 ? 1.831 5.510 3.527 1.00 92.62 95 ARG A O 1
ATOM 806 N N . SER A 1 96 ? -0.221 4.773 2.957 1.00 94.25 96 SER A N 1
ATOM 807 C CA . SER A 1 96 ? -0.831 6.075 2.705 1.00 94.25 96 SER A CA 1
ATOM 808 C C . SER A 1 96 ? -2.318 6.096 3.077 1.00 94.25 96 SER A C 1
ATOM 810 O O . SER A 1 96 ? -2.976 5.059 3.101 1.00 94.25 96 SER A O 1
ATOM 812 N N . LEU A 1 97 ? -2.882 7.286 3.328 1.00 95.06 97 LEU A N 1
ATOM 813 C CA . LEU A 1 97 ? -4.330 7.412 3.556 1.00 95.06 97 LEU A CA 1
ATOM 814 C C . LEU A 1 97 ? -5.153 6.983 2.338 1.00 95.06 97 LEU A C 1
ATOM 816 O O . LEU A 1 97 ? -6.242 6.462 2.521 1.00 95.06 97 LEU A O 1
ATOM 820 N N . TYR A 1 98 ? -4.642 7.174 1.119 1.00 95.88 98 TYR A N 1
ATOM 821 C CA . TYR A 1 98 ? -5.325 6.717 -0.092 1.00 95.88 98 TYR A CA 1
ATOM 822 C C . TYR A 1 98 ? -5.469 5.194 -0.113 1.00 95.88 98 TYR A C 1
ATOM 824 O O . TYR A 1 98 ? -6.558 4.693 -0.364 1.00 95.88 98 TYR A O 1
ATOM 832 N N . GLU A 1 99 ? -4.414 4.461 0.258 1.00 96.56 99 GLU A N 1
ATOM 833 C CA . GLU A 1 99 ? -4.505 3.011 0.455 1.00 96.56 99 GLU A CA 1
ATOM 834 C C . GLU A 1 99 ? -5.523 2.647 1.540 1.00 96.56 99 GLU A C 1
ATOM 836 O O . GLU A 1 99 ? -6.332 1.755 1.320 1.00 96.56 99 GLU A O 1
ATOM 841 N N . TYR A 1 100 ? -5.545 3.352 2.678 1.00 97.31 100 TYR A N 1
ATOM 842 C CA . TYR A 1 100 ? -6.568 3.131 3.709 1.00 97.31 100 TYR A CA 1
ATOM 843 C C . TYR A 1 100 ? -7.997 3.278 3.156 1.00 97.31 100 TYR A C 1
ATOM 845 O O . TYR A 1 100 ? -8.817 2.379 3.349 1.00 97.31 100 TYR A O 1
ATOM 853 N N . PHE A 1 101 ? -8.293 4.384 2.467 1.00 97.94 101 PHE A N 1
ATOM 854 C CA . PHE A 1 101 ? -9.631 4.643 1.929 1.00 97.94 101 PHE A CA 1
ATOM 855 C C . PHE A 1 101 ? -10.044 3.604 0.892 1.00 97.94 101 PHE A C 1
ATOM 857 O O . PHE A 1 101 ? -11.166 3.105 0.946 1.00 97.94 101 PHE A O 1
ATOM 864 N N . TRP A 1 102 ? -9.116 3.215 0.021 1.00 97.94 102 TRP A N 1
ATOM 865 C CA . TRP A 1 102 ? -9.358 2.172 -0.963 1.00 97.94 102 TRP A CA 1
ATOM 866 C C . TRP A 1 102 ? -9.630 0.811 -0.303 1.00 97.94 102 TRP A C 1
ATOM 868 O O . TRP A 1 102 ? -10.649 0.190 -0.589 1.00 97.94 102 TRP A O 1
ATOM 878 N N . ILE A 1 103 ? -8.794 0.376 0.655 1.00 97.69 103 ILE A N 1
ATOM 879 C CA . ILE A 1 103 ? -8.999 -0.873 1.419 1.00 97.69 103 ILE A CA 1
ATOM 880 C C . ILE A 1 103 ? -10.385 -0.869 2.078 1.00 97.69 103 ILE A C 1
ATOM 882 O O . ILE A 1 103 ? -11.097 -1.874 2.040 1.00 97.69 103 ILE A O 1
ATOM 886 N N . ARG A 1 104 ? -10.769 0.251 2.700 1.00 97.81 104 ARG A N 1
ATOM 887 C CA . ARG A 1 104 ? -12.072 0.399 3.351 1.00 97.81 104 ARG A CA 1
ATOM 888 C C . ARG A 1 104 ? -13.219 0.196 2.366 1.00 97.81 104 ARG A C 1
ATOM 890 O O . ARG A 1 104 ? -14.120 -0.584 2.661 1.00 97.81 104 ARG A O 1
ATOM 897 N N . GLU A 1 105 ? -13.180 0.877 1.228 1.00 97.69 105 GLU A N 1
ATOM 898 C CA . GLU A 1 105 ? -14.203 0.770 0.187 1.00 97.69 105 GLU A CA 1
ATOM 899 C C . GLU A 1 105 ? -14.316 -0.661 -0.354 1.00 97.69 105 GLU A C 1
ATOM 901 O O . GLU A 1 105 ? -15.411 -1.222 -0.379 1.00 97.69 105 GLU A O 1
ATOM 906 N N . GLN A 1 106 ? -13.192 -1.301 -0.693 1.00 97.44 106 GLN A N 1
ATOM 907 C CA . GLN A 1 106 ? -13.198 -2.677 -1.202 1.00 97.44 106 GLN A CA 1
ATOM 908 C C . GLN A 1 106 ? -13.812 -3.654 -0.191 1.00 97.44 106 GLN A C 1
ATOM 910 O O . GLN A 1 106 ? -14.638 -4.490 -0.556 1.00 97.44 106 GLN A O 1
ATOM 915 N N . LYS A 1 107 ? -13.489 -3.511 1.104 1.00 96.38 107 LYS A N 1
ATOM 916 C CA . LYS A 1 107 ? -14.094 -4.333 2.165 1.00 96.38 107 LYS A CA 1
ATOM 917 C C . LYS A 1 107 ? -15.594 -4.094 2.318 1.00 96.38 107 LYS A C 1
ATOM 919 O O . LYS A 1 107 ? -16.323 -5.047 2.572 1.00 96.38 107 LYS A O 1
ATOM 924 N N . GLN A 1 108 ? -16.058 -2.853 2.188 1.00 96.50 108 GLN A N 1
ATOM 925 C CA . GLN A 1 108 ? -17.488 -2.529 2.251 1.00 96.50 108 GLN A CA 1
ATOM 926 C C . GLN A 1 108 ? -18.261 -3.116 1.070 1.00 96.50 108 GLN A C 1
ATOM 928 O O . GLN A 1 108 ? -19.385 -3.578 1.252 1.00 96.50 108 GLN A O 1
ATOM 933 N N . ASN A 1 109 ? -17.629 -3.156 -0.100 1.00 97.12 109 ASN A N 1
ATOM 934 C CA . ASN A 1 109 ? -18.202 -3.718 -1.319 1.00 97.12 109 ASN A CA 1
ATOM 935 C C . ASN A 1 109 ? -18.039 -5.243 -1.422 1.00 97.12 109 ASN A C 1
ATOM 937 O O . ASN A 1 109 ? -18.519 -5.840 -2.380 1.00 97.12 109 ASN A O 1
ATOM 941 N N . GLY A 1 110 ? -17.375 -5.884 -0.453 1.00 96.88 110 GLY A N 1
ATOM 942 C CA . GLY A 1 110 ? -17.134 -7.328 -0.465 1.00 96.88 110 GLY A CA 1
ATOM 943 C C . GLY A 1 110 ? -16.176 -7.796 -1.566 1.00 96.88 110 GLY A C 1
ATOM 944 O O . GLY A 1 110 ? -16.219 -8.966 -1.929 1.00 96.88 110 GLY A O 1
ATOM 945 N N . VAL A 1 111 ? -15.329 -6.903 -2.089 1.00 96.75 111 VAL A N 1
ATOM 946 C CA . VAL A 1 111 ? -14.336 -7.213 -3.129 1.00 96.75 111 VAL A CA 1
ATOM 947 C C . VAL A 1 111 ? -13.177 -7.994 -2.520 1.00 96.75 111 VAL A C 1
ATOM 949 O O . VAL A 1 111 ? -12.646 -7.619 -1.467 1.00 96.75 111 VAL A O 1
ATOM 952 N N . ASN A 1 112 ? -12.757 -9.069 -3.187 1.00 94.50 112 ASN A N 1
ATOM 953 C CA . ASN A 1 112 ? -11.621 -9.862 -2.745 1.00 94.50 112 ASN A CA 1
ATOM 954 C C . ASN A 1 112 ? -10.309 -9.204 -3.187 1.00 94.50 112 ASN A C 1
ATOM 956 O O . ASN A 1 112 ? -10.079 -8.953 -4.371 1.00 94.50 112 ASN A O 1
ATOM 960 N N . PHE A 1 113 ? -9.412 -8.945 -2.237 1.00 94.69 113 PHE A N 1
ATOM 961 C CA . PHE A 1 113 ? -8.085 -8.419 -2.535 1.00 94.69 113 PHE A CA 1
ATOM 962 C C . PHE A 1 113 ? -7.039 -8.889 -1.527 1.00 94.69 113 PHE A C 1
ATOM 964 O O . PHE A 1 113 ? -7.323 -9.190 -0.366 1.00 94.69 113 PHE A O 1
ATOM 971 N N . ILE A 1 114 ? -5.788 -8.889 -1.975 1.00 91.19 114 ILE A N 1
ATOM 972 C CA . ILE A 1 114 ? -4.614 -9.231 -1.183 1.00 91.19 114 ILE A CA 1
ATOM 973 C C . ILE A 1 114 ? -3.654 -8.045 -1.225 1.00 91.19 114 ILE A C 1
ATOM 975 O O . ILE A 1 114 ? -3.295 -7.552 -2.294 1.00 91.19 114 ILE A O 1
ATOM 979 N N . SER A 1 115 ? -3.207 -7.591 -0.052 1.00 90.81 115 SER A N 1
ATOM 980 C CA . SER A 1 115 ? -2.088 -6.650 0.031 1.00 90.81 115 SER A CA 1
ATOM 981 C C . SER A 1 115 ? -0.796 -7.357 -0.365 1.00 90.81 115 SER A C 1
ATOM 983 O O . SER A 1 115 ? -0.443 -8.388 0.207 1.00 90.81 115 SER A O 1
ATOM 985 N N . ASN A 1 116 ? -0.065 -6.774 -1.309 1.00 86.75 116 ASN A N 1
ATOM 986 C CA . ASN A 1 116 ? 1.227 -7.277 -1.767 1.00 86.75 116 ASN A CA 1
ATOM 987 C C . ASN A 1 116 ? 2.399 -6.641 -0.972 1.00 86.75 116 ASN A C 1
ATOM 989 O O . ASN A 1 116 ? 3.563 -6.685 -1.388 1.00 86.75 116 ASN A O 1
ATOM 993 N N . ASP A 1 117 ? 2.106 -6.061 0.206 1.00 74.88 117 ASP A N 1
ATOM 994 C CA . ASP A 1 117 ? 3.105 -5.526 1.134 1.00 74.88 117 ASP A CA 1
ATOM 995 C C . ASP A 1 117 ? 3.891 -6.648 1.850 1.00 74.88 117 ASP A C 1
ATOM 997 O O . ASP A 1 117 ? 3.370 -7.626 2.388 1.00 74.88 117 ASP A O 1
ATOM 1001 N N . VAL A 1 118 ? 5.208 -6.460 1.884 1.00 58.38 118 VAL A N 1
ATOM 1002 C CA . VAL A 1 118 ? 6.242 -7.350 2.426 1.00 58.38 118 VAL A CA 1
ATOM 1003 C C . VAL A 1 118 ? 6.326 -7.402 3.952 1.00 58.38 118 VAL A C 1
ATOM 1005 O O . VAL A 1 118 ? 7.081 -8.225 4.479 1.00 58.38 118 VAL A O 1
ATOM 1008 N N . SER A 1 119 ? 5.626 -6.527 4.672 1.00 54.50 119 SER A N 1
ATOM 1009 C CA . SER A 1 119 ? 5.786 -6.389 6.125 1.00 54.50 119 SER A CA 1
ATOM 1010 C C . SER A 1 119 ? 5.290 -7.596 6.932 1.00 54.50 119 SER A C 1
ATOM 1012 O O . SER A 1 119 ? 5.800 -7.818 8.030 1.00 54.50 119 SER A O 1
ATOM 1014 N N . LYS A 1 120 ? 4.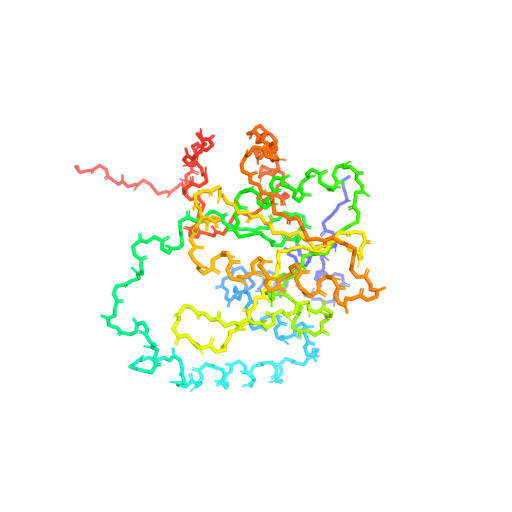373 -8.417 6.395 1.00 47.06 120 LYS A N 1
ATOM 1015 C CA . LYS A 1 120 ? 3.808 -9.577 7.119 1.00 47.06 120 LYS A CA 1
ATOM 1016 C C . LYS A 1 120 ? 4.011 -10.941 6.450 1.00 47.06 120 LYS A C 1
ATOM 1018 O O . LYS A 1 120 ? 4.158 -11.921 7.169 1.00 47.06 120 LYS A O 1
ATOM 1023 N N . ASN A 1 121 ? 4.113 -11.019 5.120 1.00 43.31 121 ASN A N 1
A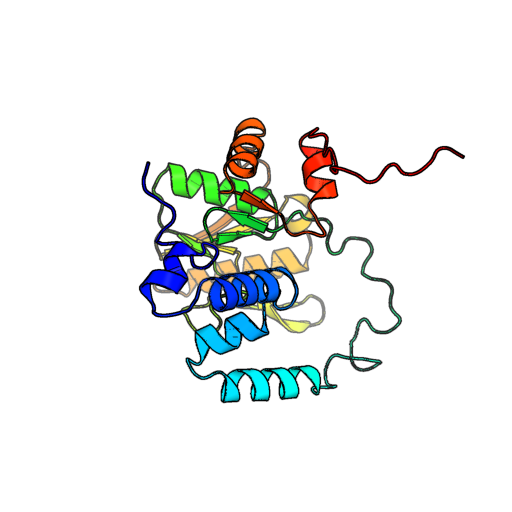TOM 1024 C CA . ASN A 1 121 ? 4.168 -12.294 4.391 1.00 43.31 121 ASN A CA 1
ATOM 1025 C C . ASN A 1 121 ? 5.376 -12.377 3.448 1.00 43.31 121 ASN A C 1
ATOM 1027 O O . ASN A 1 121 ? 5.253 -12.313 2.230 1.00 43.31 121 ASN A O 1
ATOM 1031 N N . LYS A 1 122 ? 6.579 -12.584 4.001 1.00 47.31 122 LYS A N 1
ATOM 1032 C CA . LYS A 1 122 ? 7.778 -12.866 3.182 1.00 47.31 122 LYS A CA 1
ATOM 1033 C C . LYS A 1 122 ? 7.703 -14.193 2.407 1.00 47.31 122 LYS A C 1
ATOM 1035 O O . LYS A 1 122 ? 8.551 -14.415 1.548 1.00 47.31 122 LYS A O 1
ATOM 1040 N N . PHE A 1 123 ? 6.730 -15.051 2.718 1.00 43.25 123 PHE A N 1
ATOM 1041 C CA . PHE A 1 123 ? 6.678 -16.449 2.280 1.00 43.25 123 PHE A CA 1
ATOM 1042 C C . PHE A 1 123 ? 5.432 -16.827 1.460 1.00 43.25 123 PHE A C 1
ATOM 1044 O O . PHE A 1 123 ? 5.277 -18.001 1.146 1.00 43.25 123 PHE A O 1
ATOM 1051 N N . GLN A 1 124 ? 4.564 -15.881 1.077 1.00 52.91 124 GLN A N 1
ATOM 1052 C CA . GLN A 1 124 ? 3.408 -16.178 0.216 1.00 52.91 124 GLN A CA 1
ATOM 1053 C C . GLN A 1 124 ? 3.301 -15.198 -0.957 1.00 52.91 124 GLN A C 1
ATOM 1055 O O . GLN A 1 124 ? 3.434 -13.992 -0.767 1.00 52.91 124 GLN A O 1
ATOM 1060 N N . ASN A 1 125 ? 3.120 -15.774 -2.155 1.00 58.25 125 ASN A N 1
ATOM 1061 C CA . ASN A 1 125 ? 2.699 -15.208 -3.447 1.00 58.25 125 ASN A CA 1
ATOM 1062 C C . ASN A 1 125 ? 2.924 -13.707 -3.649 1.00 58.25 125 ASN A C 1
ATOM 1064 O O . ASN A 1 125 ? 2.010 -12.946 -3.951 1.00 58.25 125 ASN A O 1
ATOM 1068 N N . LYS A 1 126 ? 4.181 -13.290 -3.512 1.00 78.12 126 LYS A N 1
ATOM 1069 C CA . LYS A 1 126 ? 4.582 -11.918 -3.777 1.00 78.12 126 LYS A CA 1
ATOM 1070 C C . LYS A 1 126 ? 4.754 -11.711 -5.274 1.00 78.12 126 LYS A C 1
ATOM 1072 O O . LYS A 1 126 ? 5.634 -12.325 -5.882 1.00 78.12 126 LYS A O 1
ATOM 1077 N N . ILE A 1 127 ? 4.013 -10.766 -5.837 1.00 87.88 127 ILE A N 1
ATOM 1078 C CA . ILE A 1 127 ? 4.289 -10.297 -7.192 1.00 87.88 127 ILE A CA 1
ATOM 1079 C C . ILE A 1 127 ? 5.448 -9.307 -7.135 1.00 87.88 127 ILE A C 1
ATOM 1081 O O . ILE A 1 127 ? 5.369 -8.239 -6.521 1.00 87.88 127 ILE A O 1
ATOM 1085 N N . VAL A 1 128 ? 6.562 -9.712 -7.747 1.00 92.06 128 VAL A N 1
ATOM 1086 C CA . VAL A 1 128 ? 7.782 -8.918 -7.890 1.00 92.06 128 VAL A CA 1
ATOM 1087 C C . VAL A 1 128 ? 8.078 -8.761 -9.369 1.00 92.06 128 VAL A C 1
ATOM 1089 O O . VAL A 1 128 ? 8.392 -9.730 -10.052 1.00 92.06 128 VAL A O 1
ATOM 1092 N N . ILE A 1 129 ? 8.012 -7.527 -9.851 1.00 94.00 129 ILE A N 1
ATOM 1093 C CA . ILE A 1 129 ? 8.169 -7.202 -11.264 1.00 94.00 129 ILE A CA 1
ATOM 1094 C C . ILE A 1 129 ? 9.559 -6.581 -11.460 1.00 94.00 129 ILE A C 1
ATOM 1096 O O . ILE A 1 129 ? 9.821 -5.492 -10.938 1.00 94.00 129 ILE A O 1
ATOM 1100 N N . PRO A 1 130 ? 10.493 -7.246 -12.161 1.00 95.62 130 PRO A N 1
ATOM 1101 C CA . PRO A 1 130 ? 11.813 -6.683 -12.415 1.00 95.62 130 PRO A CA 1
ATOM 1102 C C . PRO A 1 130 ? 11.725 -5.516 -13.405 1.00 95.62 130 PRO A C 1
ATOM 1104 O O . PRO A 1 130 ? 10.991 -5.571 -14.390 1.00 95.62 130 PRO A O 1
ATOM 1107 N N . TYR A 1 131 ? 12.512 -4.466 -13.174 1.00 96.56 131 TYR A N 1
ATOM 1108 C CA . TYR A 1 131 ? 12.625 -3.325 -14.085 1.00 96.56 131 TYR A CA 1
ATOM 1109 C C . TYR A 1 131 ? 14.034 -2.717 -14.062 1.00 96.56 131 TYR A C 1
ATOM 1111 O O . TYR A 1 131 ? 14.855 -3.040 -13.199 1.00 96.56 131 TYR A O 1
ATOM 1119 N N . ILE A 1 132 ? 14.324 -1.844 -15.027 1.00 94.81 132 ILE A N 1
ATOM 1120 C CA . ILE A 1 132 ? 15.577 -1.084 -15.105 1.00 94.81 132 ILE A CA 1
ATOM 1121 C C . ILE A 1 132 ? 15.290 0.372 -14.739 1.00 94.81 132 ILE A C 1
ATOM 1123 O O . ILE A 1 132 ? 14.420 0.995 -15.352 1.00 94.81 132 ILE A O 1
ATOM 1127 N N . ASP A 1 133 ? 15.997 0.909 -13.741 1.00 92.06 133 ASP A N 1
ATOM 1128 C CA . ASP A 1 133 ? 15.859 2.316 -13.352 1.00 92.06 133 ASP A CA 1
ATOM 1129 C C . ASP A 1 133 ? 16.517 3.276 -14.361 1.00 92.06 133 ASP A C 1
ATOM 1131 O O . ASP A 1 133 ? 17.132 2.865 -15.343 1.00 92.06 133 ASP A O 1
ATOM 1135 N N . GLU A 1 134 ? 16.346 4.580 -14.147 1.00 90.31 134 GLU A N 1
ATOM 1136 C CA . GLU A 1 134 ? 16.882 5.638 -15.020 1.00 90.31 134 GLU A CA 1
ATOM 1137 C C . GLU A 1 134 ? 18.414 5.614 -15.160 1.00 90.31 134 GLU A C 1
ATOM 1139 O O . GLU A 1 134 ? 18.950 6.122 -16.138 1.00 90.31 134 GLU A O 1
ATOM 1144 N N . ASN A 1 135 ? 19.114 4.969 -14.223 1.00 91.50 135 ASN A N 1
ATOM 1145 C CA . ASN A 1 135 ? 20.569 4.845 -14.210 1.00 91.50 135 ASN A CA 1
ATOM 1146 C C . ASN A 1 135 ? 21.044 3.487 -14.760 1.00 91.50 135 ASN A C 1
ATOM 1148 O O . ASN A 1 135 ? 22.213 3.138 -14.612 1.00 91.50 135 ASN A O 1
ATOM 1152 N N . GLY A 1 136 ? 20.147 2.684 -15.340 1.00 92.50 136 GLY A N 1
ATOM 1153 C CA . GLY A 1 136 ? 20.479 1.368 -15.888 1.00 92.50 136 GLY A CA 1
ATOM 1154 C C . GLY A 1 136 ? 20.571 0.245 -14.850 1.00 92.50 136 GLY A C 1
ATOM 1155 O O . GLY A 1 136 ? 20.912 -0.885 -15.205 1.00 92.50 136 GLY A O 1
ATOM 1156 N N . ASN A 1 137 ? 20.249 0.496 -13.576 1.00 93.94 137 ASN A N 1
ATOM 1157 C CA . ASN A 1 137 ? 20.347 -0.541 -12.551 1.00 93.94 137 ASN A CA 1
ATOM 1158 C C . ASN A 1 137 ? 19.111 -1.442 -12.551 1.00 93.94 137 ASN A C 1
ATOM 1160 O O . ASN A 1 137 ? 17.975 -0.975 -12.662 1.00 93.94 137 ASN A O 1
ATOM 1164 N N . LYS A 1 138 ? 19.328 -2.741 -12.322 1.00 95.12 138 LYS A N 1
ATOM 1165 C CA . LYS A 1 138 ? 18.249 -3.706 -12.086 1.00 95.12 138 LYS A CA 1
ATOM 1166 C C . LYS A 1 138 ? 17.586 -3.439 -10.737 1.00 95.12 138 LYS A C 1
ATOM 1168 O O . LYS A 1 138 ? 18.255 -3.372 -9.703 1.00 95.12 138 LYS A O 1
ATOM 1173 N N . ARG A 1 139 ? 16.263 -3.316 -10.746 1.00 94.25 139 ARG A N 1
ATOM 1174 C CA . ARG A 1 139 ? 15.420 -3.066 -9.576 1.00 94.25 139 ARG A CA 1
ATOM 1175 C C . ARG A 1 139 ? 14.199 -3.976 -9.596 1.00 94.25 139 ARG A C 1
ATOM 1177 O O . ARG A 1 139 ? 13.852 -4.561 -10.616 1.00 94.25 139 ARG A O 1
ATOM 1184 N N . ASN A 1 140 ? 13.539 -4.045 -8.447 1.00 93.00 140 ASN A N 1
ATOM 1185 C CA . ASN A 1 140 ? 12.291 -4.767 -8.267 1.00 93.00 140 ASN A CA 1
ATOM 1186 C C . ASN A 1 140 ? 11.176 -3.771 -7.957 1.00 93.00 140 ASN A C 1
ATOM 1188 O O . ASN A 1 140 ? 11.331 -2.906 -7.092 1.00 93.00 140 ASN A O 1
ATOM 1192 N N . TYR A 1 141 ? 10.061 -3.916 -8.655 1.00 94.12 141 TYR A N 1
ATOM 1193 C CA . TYR A 1 141 ? 8.807 -3.237 -8.390 1.00 94.12 141 TYR A CA 1
ATOM 1194 C C . TYR A 1 141 ? 7.845 -4.204 -7.690 1.00 94.12 141 TYR A C 1
ATOM 1196 O O . TYR A 1 141 ? 7.815 -5.394 -7.995 1.00 94.12 141 TYR A O 1
ATOM 1204 N N . ILE A 1 142 ? 7.119 -3.696 -6.698 1.00 93.44 142 ILE A N 1
ATOM 1205 C CA . ILE A 1 142 ? 6.143 -4.440 -5.905 1.00 93.44 142 ILE A CA 1
ATOM 1206 C C . ILE A 1 142 ? 4.886 -3.563 -5.911 1.00 93.44 142 ILE A C 1
ATOM 1208 O O . ILE A 1 142 ? 4.955 -2.489 -5.302 1.00 93.44 142 ILE A O 1
ATOM 1212 N N . PRO A 1 143 ? 3.820 -3.956 -6.630 1.00 94.94 143 PRO A N 1
ATOM 1213 C CA . PRO A 1 143 ? 2.552 -3.229 -6.619 1.00 94.94 143 PRO A CA 1
ATOM 1214 C C . PRO A 1 143 ? 1.891 -3.306 -5.241 1.00 94.94 143 PRO A C 1
ATOM 1216 O O . PRO A 1 143 ? 2.298 -4.126 -4.415 1.00 94.94 143 PRO A O 1
ATOM 1219 N N . ASP A 1 144 ? 0.887 -2.467 -4.996 1.00 94.88 144 ASP A N 1
ATOM 1220 C CA . ASP A 1 144 ? 0.226 -2.362 -3.692 1.00 94.88 144 ASP A CA 1
ATOM 1221 C C . ASP A 1 144 ? -0.728 -3.532 -3.416 1.00 94.88 144 ASP A C 1
ATOM 1223 O O . ASP A 1 144 ? -0.656 -4.147 -2.346 1.00 94.88 144 ASP A O 1
ATOM 1227 N N . PHE A 1 145 ? -1.583 -3.876 -4.385 1.00 95.44 145 PHE A N 1
ATOM 1228 C CA . PHE A 1 145 ? -2.634 -4.881 -4.211 1.00 95.44 145 PHE A CA 1
ATOM 1229 C C . PHE A 1 145 ? -2.803 -5.793 -5.426 1.00 95.44 145 PHE A C 1
ATOM 1231 O O . PHE A 1 145 ? -2.452 -5.446 -6.556 1.00 95.44 145 PHE A O 1
ATOM 1238 N N . ILE A 1 146 ? -3.383 -6.961 -5.159 1.00 94.50 146 ILE A N 1
ATOM 1239 C CA . ILE A 1 146 ? -3.915 -7.896 -6.149 1.00 94.50 146 ILE A CA 1
ATOM 1240 C C . ILE A 1 146 ? -5.410 -8.038 -5.861 1.00 94.50 146 ILE A C 1
ATOM 1242 O O . ILE A 1 146 ? -5.772 -8.336 -4.725 1.00 94.50 146 ILE A O 1
ATOM 1246 N N . VAL A 1 147 ? -6.260 -7.805 -6.854 1.00 95.50 147 VAL A N 1
ATOM 1247 C CA . VAL A 1 147 ? -7.726 -7.790 -6.743 1.00 95.50 147 VAL A CA 1
ATOM 1248 C C . VAL A 1 147 ? -8.300 -8.911 -7.594 1.00 95.50 147 VAL A C 1
ATOM 1250 O O . VAL A 1 147 ? -7.853 -9.095 -8.726 1.00 95.50 147 VAL A O 1
ATOM 1253 N N . GLU A 1 148 ? -9.245 -9.668 -7.033 1.00 93.69 148 GLU A N 1
ATOM 1254 C CA . GLU A 1 148 ? -9.896 -10.814 -7.691 1.00 93.69 148 GLU A CA 1
ATOM 1255 C C . GLU A 1 148 ? -8.895 -11.760 -8.382 1.00 93.69 148 GLU A C 1
ATOM 1257 O O . GLU A 1 148 ? -9.126 -12.254 -9.481 1.00 93.69 148 GLU A O 1
ATOM 1262 N N . GLU A 1 149 ? -7.726 -11.945 -7.755 1.00 92.25 149 GLU A N 1
ATOM 1263 C CA . GLU A 1 149 ? -6.604 -12.799 -8.190 1.00 92.25 149 GLU A CA 1
ATOM 1264 C C . GLU A 1 149 ? -5.952 -12.450 -9.547 1.00 92.25 149 GLU A C 1
ATOM 1266 O O . GLU A 1 149 ? -4.855 -12.928 -9.837 1.00 92.25 149 GLU A O 1
ATOM 1271 N N . THR A 1 150 ? -6.558 -11.566 -10.341 1.00 95.12 150 THR A N 1
ATOM 1272 C CA . THR A 1 150 ? -6.230 -11.325 -11.757 1.00 95.12 150 THR A CA 1
ATOM 1273 C C . THR A 1 150 ? -5.873 -9.868 -12.062 1.00 95.12 150 THR A C 1
ATOM 1275 O O . THR A 1 150 ? -5.281 -9.578 -13.104 1.00 95.12 150 THR A O 1
ATOM 1278 N N . ILE A 1 151 ? -6.164 -8.930 -11.156 1.00 97.44 151 ILE A N 1
ATOM 1279 C CA . ILE A 1 151 ? -5.941 -7.494 -11.369 1.00 97.44 151 ILE A CA 1
ATOM 1280 C C . ILE A 1 151 ? -4.838 -6.995 -10.438 1.00 97.44 151 ILE A C 1
ATOM 1282 O O . ILE A 1 151 ? -4.898 -7.169 -9.224 1.00 97.44 151 ILE A O 1
ATOM 1286 N N . ILE A 1 152 ? -3.834 -6.321 -10.997 1.00 97.06 152 ILE A N 1
ATOM 1287 C CA . ILE A 1 152 ? -2.777 -5.657 -10.229 1.00 97.06 152 ILE A CA 1
ATOM 1288 C C . ILE A 1 152 ? -3.133 -4.180 -10.058 1.00 97.06 152 ILE A C 1
ATOM 1290 O O . ILE A 1 152 ? -3.361 -3.485 -11.048 1.00 97.06 152 ILE A O 1
ATOM 1294 N N . VAL A 1 153 ? -3.108 -3.683 -8.819 1.00 97.88 153 VAL A N 1
ATOM 1295 C CA . VAL A 1 153 ? -3.421 -2.283 -8.490 1.00 97.88 153 VAL A CA 1
ATOM 1296 C C . VAL A 1 153 ? -2.228 -1.596 -7.817 1.00 97.88 153 VAL A C 1
ATOM 1298 O O . VAL A 1 153 ? -1.638 -2.119 -6.870 1.00 97.88 153 VAL A O 1
ATOM 1301 N N . GLU A 1 154 ? -1.892 -0.396 -8.293 1.00 97.81 154 GLU A N 1
ATOM 1302 C CA . GLU A 1 154 ? -1.023 0.578 -7.617 1.00 97.81 154 GLU A CA 1
ATOM 1303 C C . GLU A 1 154 ? -1.839 1.817 -7.251 1.00 97.81 154 GLU A C 1
ATOM 1305 O O . GLU A 1 154 ? -2.585 2.340 -8.076 1.00 97.81 154 GLU A O 1
ATOM 1310 N N . ILE A 1 155 ? -1.634 2.345 -6.050 1.00 97.38 155 ILE A N 1
ATOM 1311 C CA . ILE A 1 155 ? -2.209 3.608 -5.604 1.00 97.38 155 ILE A CA 1
ATOM 1312 C C . ILE A 1 155 ? -1.105 4.661 -5.556 1.00 97.38 155 ILE A C 1
ATOM 1314 O O . ILE A 1 155 ? -0.144 4.595 -4.782 1.00 97.38 155 ILE A O 1
ATOM 1318 N N . LYS A 1 156 ? -1.231 5.686 -6.401 1.00 94.31 156 LYS A N 1
ATOM 1319 C CA . LYS A 1 156 ? -0.211 6.722 -6.544 1.00 94.31 156 LYS A CA 1
ATOM 1320 C C . LYS A 1 156 ? -0.818 8.064 -6.892 1.00 94.31 156 LYS A C 1
ATOM 1322 O O . LYS A 1 156 ? -1.496 8.185 -7.901 1.00 94.31 156 LYS A O 1
ATOM 1327 N N . ASN A 1 157 ? -0.451 9.105 -6.142 1.00 93.81 157 ASN A N 1
ATOM 1328 C CA . ASN A 1 157 ? -0.871 10.457 -6.506 1.00 93.81 157 ASN A CA 1
ATOM 1329 C C . ASN A 1 157 ? -0.394 10.849 -7.912 1.00 93.81 157 ASN A C 1
ATOM 1331 O O . ASN A 1 157 ? 0.717 10.487 -8.331 1.00 93.81 157 ASN A O 1
ATOM 1335 N N . LYS A 1 158 ? -1.209 11.649 -8.598 1.00 93.81 158 LYS A N 1
ATOM 1336 C CA . LYS A 1 158 ? -1.027 12.009 -10.010 1.00 93.81 158 LYS A CA 1
ATOM 1337 C C . LYS A 1 158 ? 0.335 12.629 -10.313 1.00 93.81 158 LYS A C 1
ATOM 1339 O O . LYS A 1 158 ? 0.962 12.316 -11.325 1.00 93.81 158 LYS A O 1
ATOM 1344 N N . TYR A 1 159 ? 0.845 13.462 -9.408 1.00 92.31 159 TYR A N 1
ATOM 1345 C CA . TYR A 1 159 ? 2.163 14.083 -9.559 1.00 92.31 159 TYR A CA 1
ATOM 1346 C C . TYR A 1 159 ? 3.299 13.045 -9.562 1.00 92.31 159 TYR A C 1
ATOM 1348 O O . TYR A 1 159 ? 4.192 13.080 -10.408 1.00 92.31 159 TYR A O 1
ATOM 1356 N N . SER A 1 160 ? 3.254 12.073 -8.648 1.00 91.06 160 SER A N 1
ATOM 1357 C CA . SER A 1 160 ? 4.297 11.047 -8.508 1.00 91.06 160 SER A CA 1
ATOM 1358 C C . SER A 1 160 ? 4.283 10.031 -9.650 1.00 91.06 160 SER A C 1
ATOM 1360 O O . SER A 1 160 ? 5.323 9.427 -9.939 1.00 91.06 160 SER A O 1
ATOM 1362 N N . GLN A 1 161 ? 3.140 9.848 -10.316 1.00 94.75 161 GLN A N 1
ATOM 1363 C CA . GLN A 1 161 ? 3.033 9.019 -11.518 1.00 94.75 161 GLN A CA 1
ATOM 1364 C C . GLN A 1 161 ? 3.872 9.565 -12.682 1.00 94.75 161 GLN A C 1
ATOM 1366 O O . GLN A 1 161 ? 4.375 8.790 -13.490 1.00 94.75 161 GLN A O 1
ATOM 1371 N N . GLN A 1 162 ? 4.081 10.885 -12.747 1.00 94.88 162 GLN A N 1
ATOM 1372 C CA . GLN A 1 162 ? 4.805 11.522 -13.852 1.00 94.88 162 GLN A CA 1
ATOM 1373 C C . GLN A 1 162 ? 6.327 11.374 -13.771 1.00 94.88 162 GLN A C 1
ATOM 1375 O O . GLN A 1 162 ? 7.019 11.652 -14.754 1.00 94.88 162 GLN A O 1
ATOM 1380 N N . THR A 1 163 ? 6.853 10.930 -12.627 1.00 94.12 163 THR A N 1
ATOM 1381 C CA . THR A 1 163 ? 8.294 10.716 -12.461 1.00 94.12 163 THR A CA 1
ATOM 1382 C C . THR A 1 163 ? 8.785 9.590 -13.369 1.00 94.12 163 THR A C 1
ATOM 1384 O O . THR A 1 163 ? 8.102 8.581 -13.554 1.00 94.12 163 THR A O 1
ATOM 1387 N N . GLU A 1 164 ? 9.994 9.738 -13.907 1.00 95.50 164 GLU A N 1
ATOM 1388 C CA . GLU A 1 164 ? 10.590 8.767 -14.832 1.00 95.50 164 GLU A CA 1
ATOM 1389 C C . GLU A 1 164 ? 10.660 7.356 -14.225 1.00 95.50 164 GLU A C 1
ATOM 1391 O O . GLU A 1 164 ? 10.308 6.361 -14.858 1.00 95.50 164 GLU A O 1
ATOM 1396 N N . ASN A 1 165 ? 11.017 7.262 -12.943 1.00 93.25 165 ASN A N 1
ATOM 1397 C CA . ASN A 1 165 ? 11.044 5.993 -12.224 1.00 93.25 165 ASN A CA 1
ATOM 1398 C C . ASN A 1 165 ? 9.648 5.352 -12.076 1.00 93.25 165 ASN A C 1
ATOM 1400 O O . ASN A 1 165 ? 9.541 4.132 -12.183 1.00 93.25 165 ASN A O 1
ATOM 1404 N N . SER A 1 166 ? 8.580 6.128 -11.843 1.00 95.50 166 SER A N 1
ATOM 1405 C CA . SER A 1 166 ? 7.209 5.585 -11.812 1.00 95.50 166 SER A CA 1
ATOM 1406 C C . SER A 1 166 ? 6.782 5.085 -13.188 1.00 95.50 166 SER A C 1
ATOM 1408 O O . SER A 1 166 ? 6.318 3.954 -13.297 1.00 95.50 166 SER A O 1
ATOM 1410 N N . LYS A 1 167 ? 7.033 5.864 -14.249 1.00 97.56 167 LYS A N 1
ATOM 1411 C CA . LYS A 1 167 ? 6.745 5.456 -15.633 1.00 97.56 167 LYS A CA 1
ATOM 1412 C C . LYS A 1 167 ? 7.404 4.120 -15.974 1.00 97.56 167 LYS A C 1
ATOM 1414 O O . LYS A 1 167 ? 6.735 3.214 -16.457 1.00 97.56 167 LYS A O 1
ATOM 1419 N N . ARG A 1 168 ? 8.683 3.944 -15.630 1.00 97.25 168 ARG A N 1
ATOM 1420 C CA . ARG A 1 168 ? 9.418 2.682 -15.850 1.00 97.25 168 ARG A CA 1
ATOM 1421 C C . ARG A 1 168 ? 8.815 1.493 -15.108 1.00 97.25 168 ARG A C 1
ATOM 1423 O O . ARG A 1 168 ? 8.739 0.405 -15.675 1.00 97.25 168 ARG A O 1
ATOM 1430 N N . LYS A 1 169 ? 8.375 1.685 -13.861 1.00 97.25 169 LYS A N 1
ATOM 1431 C CA . LYS A 1 169 ? 7.680 0.640 -13.092 1.00 97.25 169 LYS A CA 1
ATOM 1432 C C . LYS A 1 169 ? 6.361 0.251 -13.749 1.00 97.25 169 LYS A C 1
ATOM 1434 O O . LYS A 1 169 ? 6.085 -0.935 -13.888 1.00 97.25 169 LYS A O 1
ATOM 1439 N N . PHE A 1 170 ? 5.583 1.240 -14.181 1.00 97.94 170 PHE A N 1
ATOM 1440 C CA . PHE A 1 170 ? 4.281 1.017 -14.804 1.00 97.94 170 PHE A CA 1
ATOM 1441 C C . PHE A 1 170 ? 4.414 0.315 -16.152 1.00 97.94 170 PHE A C 1
ATOM 1443 O O . PHE A 1 170 ? 3.689 -0.637 -16.412 1.00 97.94 170 PHE A O 1
ATOM 1450 N N . GLU A 1 171 ? 5.385 0.702 -16.978 1.00 98.25 171 GLU A N 1
ATOM 1451 C CA . GLU A 1 171 ? 5.668 -0.002 -18.231 1.00 98.25 171 GLU A CA 1
ATOM 1452 C C . GLU A 1 171 ? 6.130 -1.446 -17.988 1.00 98.25 171 GLU A C 1
ATOM 1454 O O . GLU A 1 171 ? 5.682 -2.366 -18.675 1.00 98.25 171 GLU A O 1
ATOM 1459 N N . ALA A 1 172 ? 6.962 -1.682 -16.967 1.00 98.25 172 ALA A N 1
ATOM 1460 C CA . ALA A 1 172 ? 7.342 -3.038 -16.578 1.00 98.25 172 ALA A CA 1
ATOM 1461 C C . ALA A 1 172 ? 6.130 -3.867 -16.117 1.00 98.25 172 ALA A C 1
ATOM 1463 O O . ALA A 1 172 ? 6.019 -5.033 -16.490 1.00 98.25 172 ALA A O 1
ATOM 1464 N N . ALA A 1 173 ? 5.204 -3.268 -15.365 1.00 97.94 173 ALA A N 1
ATOM 1465 C CA . ALA A 1 173 ? 3.986 -3.926 -14.901 1.00 97.94 173 ALA A CA 1
ATOM 1466 C C . ALA A 1 173 ? 3.011 -4.242 -16.039 1.00 97.94 173 ALA A C 1
ATOM 1468 O O . ALA A 1 173 ? 2.545 -5.372 -16.140 1.00 97.94 173 ALA A O 1
ATOM 1469 N N . LYS A 1 174 ? 2.780 -3.302 -16.962 1.00 98.50 174 LYS A N 1
ATOM 1470 C CA . LYS A 1 174 ? 1.978 -3.549 -18.171 1.00 98.50 174 LYS A CA 1
ATOM 1471 C C . LYS A 1 174 ? 2.559 -4.684 -19.009 1.00 98.50 174 LYS A C 1
ATOM 1473 O O . LYS A 1 174 ? 1.825 -5.553 -19.469 1.00 98.50 174 LYS A O 1
ATOM 1478 N N . LYS A 1 175 ? 3.884 -4.703 -19.194 1.00 98.38 175 LYS A N 1
ATOM 1479 C CA . LYS A 1 175 ? 4.568 -5.789 -19.909 1.00 98.38 175 LYS A CA 1
ATOM 1480 C C . LYS A 1 175 ? 4.440 -7.123 -19.172 1.00 98.38 175 LYS A C 1
ATOM 1482 O O . LYS A 1 175 ? 4.276 -8.148 -19.823 1.00 98.38 175 LYS A O 1
ATOM 1487 N N . PHE A 1 176 ? 4.532 -7.108 -17.844 1.00 97.31 176 PHE A N 1
ATOM 1488 C CA . PHE A 1 176 ? 4.339 -8.291 -17.011 1.00 97.31 176 PHE A CA 1
ATOM 1489 C C . PHE A 1 176 ? 2.931 -8.871 -17.185 1.00 97.31 176 PHE A C 1
ATOM 1491 O O . PHE A 1 176 ? 2.818 -10.050 -17.494 1.00 97.31 176 PHE A O 1
ATOM 1498 N N . VAL A 1 177 ? 1.891 -8.036 -17.088 1.00 97.25 177 VAL A N 1
ATOM 1499 C CA . VAL A 1 177 ? 0.488 -8.434 -17.302 1.00 97.25 177 VAL A CA 1
ATOM 1500 C C . VAL A 1 177 ? 0.269 -8.968 -18.717 1.00 97.25 177 VAL A C 1
ATOM 1502 O O . VAL A 1 177 ? -0.228 -10.071 -18.878 1.00 97.25 177 VAL A O 1
ATOM 1505 N N . ARG A 1 178 ? 0.741 -8.264 -19.756 1.00 97.94 178 ARG A N 1
ATOM 1506 C CA . ARG A 1 178 ? 0.600 -8.705 -21.159 1.00 97.94 178 ARG A CA 1
ATOM 1507 C C . ARG A 1 178 ? 1.201 -10.090 -21.441 1.00 97.94 178 ARG A C 1
ATOM 1509 O O . ARG A 1 178 ? 0.770 -10.758 -22.373 1.00 97.94 178 ARG A O 1
ATOM 1516 N N . ASN A 1 179 ? 2.232 -10.476 -20.695 1.00 97.06 179 ASN A N 1
ATOM 1517 C CA . ASN A 1 179 ? 2.925 -11.753 -20.859 1.00 97.06 179 ASN A CA 1
ATOM 1518 C C . ASN A 1 179 ? 2.475 -12.806 -19.832 1.00 97.06 179 ASN A C 1
ATOM 1520 O O . ASN A 1 179 ? 3.130 -13.840 -19.712 1.00 97.06 179 ASN A O 1
ATOM 1524 N N . SER A 1 180 ? 1.442 -12.519 -19.041 1.00 94.38 180 SER A N 1
ATOM 1525 C CA . SER A 1 180 ? 0.916 -13.420 -18.023 1.00 94.38 180 SER A CA 1
ATOM 1526 C C . SER A 1 180 ? -0.311 -14.159 -18.547 1.00 94.38 180 SER A C 1
ATOM 1528 O O . SER A 1 180 ? -1.161 -13.554 -19.188 1.00 94.38 180 SER A O 1
ATOM 1530 N N . ASP A 1 181 ? -0.435 -15.440 -18.198 1.00 95.19 181 ASP A N 1
ATOM 1531 C CA . ASP A 1 181 ? -1.665 -16.220 -18.403 1.00 95.19 181 ASP A CA 1
ATOM 1532 C C . ASP A 1 181 ? -2.666 -16.065 -17.237 1.00 95.19 181 ASP A C 1
ATOM 1534 O O . ASP A 1 181 ? -3.728 -16.679 -17.245 1.00 95.19 181 ASP A O 1
ATOM 1538 N N . ILE A 1 182 ? -2.303 -15.299 -16.200 1.00 93.94 182 ILE A N 1
ATOM 1539 C CA . ILE A 1 182 ? -3.072 -15.147 -14.952 1.00 93.94 182 ILE A CA 1
ATOM 1540 C C . ILE A 1 182 ? -3.575 -13.713 -14.801 1.00 93.94 182 ILE A C 1
ATOM 1542 O O . ILE A 1 182 ? -4.738 -13.491 -14.483 1.00 93.94 182 ILE A O 1
ATOM 1546 N N . PHE A 1 183 ? -2.691 -12.731 -14.985 1.00 96.00 183 PHE A N 1
ATOM 1547 C CA . PHE A 1 183 ? -3.049 -11.336 -14.768 1.00 96.00 183 PHE A CA 1
ATOM 1548 C C . PHE A 1 183 ? -3.662 -10.726 -16.020 1.00 96.00 183 PHE A C 1
ATOM 1550 O O 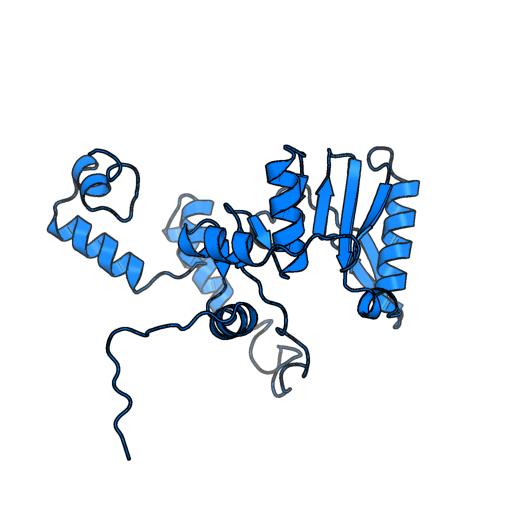. PHE A 1 183 ? -3.048 -10.723 -17.082 1.00 96.00 183 PHE A O 1
ATOM 1557 N N . GLU A 1 184 ? -4.838 -10.133 -15.858 1.00 97.19 184 GLU A N 1
ATOM 1558 C CA . GLU A 1 184 ? -5.597 -9.524 -16.946 1.00 97.19 184 GLU A CA 1
ATOM 1559 C C . GLU A 1 184 ? -5.303 -8.028 -17.076 1.00 97.19 184 GLU A C 1
ATOM 1561 O O . GLU A 1 184 ? -5.274 -7.485 -18.182 1.00 97.19 184 GLU A O 1
ATOM 1566 N N . GLN A 1 185 ? -5.093 -7.337 -15.947 1.00 98.00 185 GLN A N 1
ATOM 1567 C CA . GLN A 1 185 ? -5.017 -5.875 -15.922 1.00 98.00 185 GLN A CA 1
ATOM 1568 C C . GLN A 1 185 ? -3.986 -5.335 -14.928 1.00 98.00 185 GLN A C 1
ATOM 1570 O O . GLN A 1 185 ? -3.736 -5.905 -13.865 1.00 98.00 185 GLN A O 1
ATOM 1575 N N . PHE A 1 186 ? -3.416 -4.178 -15.276 1.00 98.44 186 PHE A N 1
ATOM 1576 C CA . PHE A 1 186 ? -2.651 -3.323 -14.371 1.00 98.44 186 PHE A CA 1
ATOM 1577 C C . PHE A 1 186 ? -3.311 -1.945 -14.307 1.00 98.44 186 PHE A C 1
ATOM 1579 O O . PHE A 1 186 ? -3.377 -1.248 -15.322 1.00 98.44 186 PHE A O 1
ATOM 1586 N N . ILE A 1 187 ? -3.772 -1.558 -13.120 1.00 98.38 187 ILE A N 1
ATOM 1587 C CA . ILE A 1 187 ? -4.495 -0.310 -12.869 1.00 98.38 187 ILE A CA 1
ATOM 1588 C C . ILE A 1 187 ? -3.670 0.560 -11.921 1.00 98.38 187 ILE A C 1
ATOM 1590 O O . ILE A 1 187 ? -3.136 0.085 -10.918 1.00 98.38 187 ILE A O 1
ATOM 1594 N N . VAL A 1 188 ? -3.578 1.851 -12.238 1.00 98.25 188 VAL A N 1
ATOM 1595 C CA . VAL A 1 188 ? -3.001 2.860 -11.346 1.00 98.25 188 VAL A CA 1
ATOM 1596 C C . VAL A 1 188 ? -4.121 3.802 -10.935 1.00 98.25 188 VAL A C 1
ATOM 1598 O O . VAL A 1 188 ? -4.716 4.433 -11.801 1.00 98.25 188 VAL A O 1
ATOM 1601 N N . LEU A 1 189 ? -4.388 3.878 -9.635 1.00 98.12 189 LEU A N 1
ATOM 1602 C CA . LEU A 1 189 ? -5.407 4.742 -9.047 1.00 98.12 189 LEU A CA 1
ATOM 1603 C C . LEU A 1 189 ? -4.760 5.973 -8.413 1.00 98.12 189 LEU A C 1
ATOM 1605 O O . LEU A 1 189 ? -3.675 5.882 -7.824 1.00 98.12 189 LEU A O 1
ATOM 1609 N N . ASP A 1 190 ? -5.430 7.115 -8.507 1.00 96.62 190 ASP A N 1
ATOM 1610 C CA . ASP A 1 190 ? -5.006 8.375 -7.903 1.00 96.62 190 ASP A CA 1
ATOM 1611 C C . ASP A 1 190 ? -6.061 8.994 -6.978 1.00 96.62 190 ASP A C 1
ATOM 1613 O O . ASP A 1 190 ? -7.054 8.373 -6.605 1.00 96.62 190 ASP A O 1
ATOM 1617 N N . GLU A 1 191 ? -5.798 10.216 -6.517 1.00 93.69 191 GLU A N 1
ATOM 1618 C CA . GLU A 1 191 ? -6.686 10.948 -5.617 1.00 93.69 191 GLU A CA 1
ATOM 1619 C C . GLU A 1 191 ? -8.096 11.222 -6.174 1.00 93.69 191 GLU A C 1
ATOM 1621 O O . GLU A 1 191 ? -8.987 11.535 -5.388 1.00 93.69 191 GLU A O 1
ATOM 1626 N N . ASN A 1 192 ? -8.305 11.125 -7.490 1.00 95.75 192 ASN A N 1
ATOM 1627 C CA . ASN A 1 192 ? -9.613 11.290 -8.128 1.00 95.75 192 ASN A CA 1
ATOM 1628 C C . ASN A 1 192 ? -10.409 9.981 -8.166 1.00 95.75 192 ASN A C 1
ATOM 1630 O O . ASN A 1 192 ? -11.632 10.026 -8.260 1.00 95.75 192 ASN A O 1
ATOM 1634 N N . ASP A 1 193 ? -9.726 8.839 -8.075 1.00 97.19 193 ASP A N 1
ATOM 1635 C CA . ASP A 1 193 ? -10.347 7.514 -8.122 1.00 97.19 193 ASP A CA 1
ATOM 1636 C C . ASP A 1 193 ? -10.760 7.008 -6.730 1.00 97.19 193 ASP A C 1
ATOM 1638 O O . ASP A 1 193 ? -11.424 5.982 -6.616 1.00 97.19 193 ASP A O 1
ATOM 1642 N N . ILE A 1 194 ? -10.346 7.696 -5.658 1.00 96.44 194 ILE A N 1
ATOM 1643 C CA . ILE A 1 194 ? -10.505 7.237 -4.273 1.00 96.44 194 ILE A CA 1
ATOM 1644 C C . ILE A 1 194 ? -11.375 8.216 -3.487 1.00 96.44 194 ILE A C 1
ATOM 1646 O O . ILE A 1 194 ? -11.013 9.377 -3.279 1.00 96.44 194 ILE A O 1
ATOM 1650 N N . HIS A 1 195 ? -12.506 7.726 -2.974 1.00 94.62 195 HIS A N 1
ATOM 1651 C CA . HIS A 1 195 ? -13.407 8.533 -2.160 1.00 94.62 195 HIS A CA 1
ATOM 1652 C C . HIS A 1 195 ? -12.836 8.795 -0.756 1.00 94.62 195 HIS A C 1
ATOM 1654 O O . HIS A 1 195 ? -12.592 7.877 0.029 1.00 94.62 195 HIS A O 1
ATOM 1660 N N . PHE A 1 196 ? -12.646 10.073 -0.421 1.00 94.00 196 PHE A N 1
ATOM 1661 C CA . PHE A 1 196 ? -12.107 10.498 0.870 1.00 94.00 196 PHE A CA 1
ATOM 1662 C C . PHE A 1 196 ? -13.229 10.854 1.856 1.00 94.00 196 PHE A C 1
ATOM 1664 O O . PHE A 1 196 ? -13.751 11.970 1.844 1.00 94.00 196 PHE A O 1
ATOM 1671 N N . ASP A 1 197 ? -13.554 9.924 2.753 1.00 94.75 197 ASP A N 1
ATOM 1672 C CA . ASP A 1 197 ? -14.593 10.086 3.778 1.00 94.75 197 ASP A CA 1
ATOM 1673 C C . ASP A 1 197 ? -13.981 10.376 5.162 1.00 94.75 197 ASP A C 1
ATOM 1675 O O . ASP A 1 197 ? -13.516 9.491 5.889 1.00 94.75 197 ASP A O 1
ATOM 1679 N N . LYS A 1 198 ? -13.963 11.655 5.549 1.00 94.25 198 LYS A N 1
ATOM 1680 C CA . LYS A 1 198 ? -13.357 12.072 6.821 1.00 94.25 198 LYS A CA 1
ATOM 1681 C C . LYS A 1 198 ? -14.050 11.491 8.041 1.00 94.25 198 LYS A C 1
ATOM 1683 O O . LYS A 1 198 ? -13.370 11.095 8.986 1.00 94.25 198 LYS A O 1
ATOM 1688 N N . GLU A 1 199 ? -15.374 11.484 8.034 1.00 95.38 199 GLU A N 1
ATOM 1689 C CA . GLU A 1 199 ? -16.162 11.053 9.183 1.00 95.38 199 GLU A CA 1
ATOM 1690 C C . GLU A 1 199 ? -15.982 9.558 9.407 1.00 95.38 199 GLU A C 1
ATOM 1692 O O . GLU A 1 199 ? -15.755 9.117 10.535 1.00 95.38 199 GLU A O 1
ATOM 1697 N N . ALA A 1 200 ? -15.962 8.780 8.326 1.00 95.88 200 ALA A N 1
ATOM 1698 C CA . ALA A 1 200 ? -15.650 7.368 8.413 1.00 95.88 200 ALA A CA 1
ATOM 1699 C C . ALA A 1 200 ? -14.260 7.082 8.980 1.00 95.88 200 ALA A C 1
ATOM 1701 O O . ALA A 1 200 ? -14.134 6.198 9.823 1.00 95.88 200 ALA A O 1
ATOM 1702 N N . ALA A 1 201 ? -13.236 7.835 8.573 1.00 96.38 201 ALA A N 1
ATOM 1703 C CA . ALA A 1 201 ? -11.888 7.670 9.115 1.00 96.38 201 ALA A CA 1
ATOM 1704 C C . ALA A 1 201 ? -11.827 7.937 10.619 1.00 96.38 201 ALA A C 1
ATOM 1706 O O . ALA A 1 201 ? -11.167 7.204 11.356 1.00 96.38 201 ALA A O 1
ATOM 1707 N N . ILE A 1 202 ? -12.547 8.956 11.086 1.00 92.81 202 ILE A N 1
ATOM 1708 C CA . ILE A 1 202 ? -12.663 9.264 12.512 1.00 92.81 202 ILE A CA 1
ATOM 1709 C C . ILE A 1 202 ? -13.385 8.121 13.241 1.00 92.81 202 ILE A C 1
ATOM 1711 O O . ILE A 1 202 ? -12.889 7.642 14.260 1.00 92.81 202 ILE A O 1
ATOM 1715 N N . ASN A 1 203 ? -14.501 7.629 12.701 1.00 93.06 203 ASN A N 1
ATOM 1716 C CA . ASN A 1 203 ? -15.266 6.525 13.289 1.00 93.06 203 ASN A CA 1
ATOM 1717 C C . ASN A 1 203 ? -14.462 5.214 13.338 1.00 93.06 203 ASN A C 1
ATOM 1719 O O . ASN A 1 203 ? -14.462 4.504 14.349 1.00 93.06 203 ASN A O 1
ATOM 1723 N N . ASP A 1 204 ? -13.731 4.897 12.271 1.00 95.94 204 ASP A N 1
ATOM 1724 C CA . ASP A 1 204 ? -12.843 3.738 12.216 1.00 95.94 204 ASP A CA 1
ATOM 1725 C C . ASP A 1 204 ? -11.689 3.875 13.221 1.00 95.94 204 ASP A C 1
ATOM 1727 O O . ASP A 1 204 ? -11.310 2.889 13.856 1.00 95.94 204 ASP A O 1
ATOM 1731 N N . PHE A 1 205 ? -11.158 5.086 13.414 1.00 92.94 205 PHE A N 1
ATOM 1732 C CA . PHE A 1 205 ? -10.105 5.356 14.396 1.00 92.94 205 PHE A CA 1
ATOM 1733 C C . PHE A 1 205 ? -10.614 5.202 15.835 1.00 92.94 205 PHE A C 1
ATOM 1735 O O . PHE A 1 205 ? -10.008 4.482 16.627 1.00 92.94 205 PHE A O 1
ATOM 1742 N N . ILE A 1 206 ? -11.765 5.800 16.163 1.00 89.06 206 ILE A N 1
ATOM 1743 C CA . ILE A 1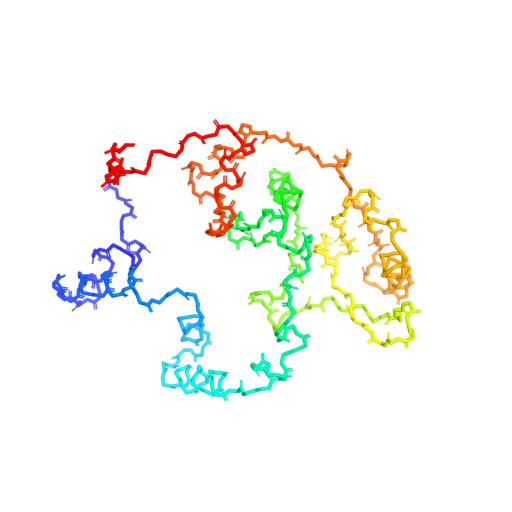 206 ? -12.391 5.712 17.495 1.00 89.06 206 ILE A CA 1
ATOM 1744 C C . ILE A 1 206 ? -12.764 4.265 17.841 1.00 89.06 206 ILE A C 1
ATOM 1746 O O . ILE A 1 206 ? -12.570 3.827 18.973 1.00 89.06 206 ILE A O 1
ATOM 1750 N N . SER A 1 207 ? -13.270 3.500 16.869 1.00 91.06 207 SER A N 1
ATOM 1751 C CA . SER A 1 207 ? -13.628 2.088 17.071 1.00 91.06 207 SER A CA 1
ATOM 1752 C C . SER A 1 207 ? -12.422 1.144 17.161 1.00 91.06 207 SER A C 1
ATOM 1754 O O . SER A 1 207 ? -12.592 -0.034 17.476 1.00 91.06 207 SER A O 1
ATOM 1756 N N . GLY A 1 208 ? -11.207 1.633 16.887 1.00 91.12 208 GLY A N 1
ATOM 1757 C CA . GLY A 1 208 ? -9.979 0.839 16.886 1.00 91.12 208 GLY A CA 1
ATOM 1758 C C . GLY A 1 208 ? -9.784 -0.030 15.640 1.00 91.12 208 GLY A C 1
ATOM 1759 O O . GLY A 1 208 ? -8.838 -0.817 15.596 1.00 91.12 208 GLY A O 1
ATOM 1760 N N . LYS A 1 209 ? -10.643 0.108 14.620 1.00 93.62 209 LYS A N 1
ATOM 1761 C CA . LYS A 1 209 ? -10.458 -0.541 13.311 1.00 93.62 209 LYS A CA 1
ATOM 1762 C C . LYS A 1 209 ? -9.295 0.072 12.543 1.00 93.62 209 LYS A C 1
ATOM 1764 O O . LYS A 1 209 ? -8.569 -0.657 11.872 1.00 93.62 209 LYS A O 1
ATOM 1769 N N . LEU A 1 210 ? -9.133 1.392 12.643 1.00 96.00 210 LEU A N 1
ATOM 1770 C CA . LEU A 1 210 ? -8.025 2.154 12.080 1.00 96.00 210 LEU A CA 1
ATOM 1771 C C . LEU A 1 210 ? -7.001 2.461 13.176 1.00 96.00 210 LEU A C 1
ATOM 1773 O O . LEU A 1 210 ? -7.282 3.175 14.134 1.00 96.00 210 LEU A O 1
ATOM 1777 N N . ILE A 1 211 ? -5.790 1.944 13.011 1.00 93.88 211 ILE A N 1
ATOM 1778 C CA . ILE A 1 211 ? -4.657 2.165 13.909 1.00 93.88 211 ILE A CA 1
ATOM 1779 C C . ILE A 1 211 ? -3.598 2.935 13.132 1.00 93.88 211 ILE A C 1
ATOM 1781 O O . ILE A 1 211 ? -3.131 2.461 12.102 1.00 93.88 211 ILE A O 1
ATOM 1785 N N . ILE A 1 212 ? -3.196 4.104 13.620 1.00 93.75 212 ILE A N 1
ATOM 1786 C CA . ILE A 1 212 ? -2.166 4.929 12.980 1.00 93.75 212 ILE A CA 1
ATOM 1787 C C . ILE A 1 212 ? -0.804 4.645 13.614 1.00 93.75 212 ILE A C 1
ATOM 1789 O O . ILE A 1 212 ? -0.702 4.554 14.838 1.00 93.75 212 ILE A O 1
ATOM 1793 N N . ASP A 1 213 ? 0.245 4.541 12.794 1.00 91.06 213 ASP A N 1
ATOM 1794 C CA . ASP A 1 213 ? 1.614 4.395 13.293 1.00 91.06 213 ASP A CA 1
ATOM 1795 C C . ASP A 1 213 ? 1.971 5.564 14.230 1.00 91.06 213 ASP A C 1
ATOM 1797 O O . ASP A 1 213 ? 1.693 6.726 13.927 1.00 91.06 213 ASP A O 1
ATOM 1801 N N . GLU A 1 214 ? 2.641 5.278 15.350 1.00 86.31 214 GLU A N 1
ATOM 1802 C CA . GLU A 1 214 ? 2.899 6.247 16.431 1.00 86.31 214 GLU A CA 1
ATOM 1803 C C . GLU A 1 214 ? 3.537 7.552 15.920 1.00 86.31 214 GLU A C 1
ATOM 1805 O O . GLU A 1 214 ? 3.045 8.650 16.183 1.00 86.31 214 GLU A O 1
ATOM 1810 N N . GLY A 1 215 ? 4.565 7.445 15.071 1.00 87.31 215 GLY A N 1
ATOM 1811 C CA . GLY A 1 215 ? 5.240 8.602 14.472 1.00 87.31 215 GLY A CA 1
ATOM 1812 C C . GLY A 1 215 ? 4.399 9.397 13.461 1.00 87.31 215 GLY A C 1
ATOM 1813 O O . GLY A 1 215 ? 4.875 10.403 12.929 1.00 87.31 215 GLY A O 1
ATOM 1814 N N . LYS A 1 216 ? 3.180 8.946 13.142 1.00 91.69 216 LYS A N 1
ATOM 1815 C CA . LYS A 1 216 ? 2.226 9.585 12.220 1.00 91.69 216 LYS A CA 1
ATOM 1816 C C . LYS A 1 216 ? 0.969 10.096 12.917 1.00 91.69 216 LYS A C 1
ATOM 1818 O O . LYS A 1 216 ? 0.267 10.914 12.319 1.00 91.69 216 LYS A O 1
ATOM 1823 N N . LEU A 1 217 ? 0.713 9.685 14.161 1.00 87.69 217 LEU A N 1
ATOM 1824 C CA . LEU A 1 217 ? -0.520 9.995 14.884 1.00 87.69 217 LEU A CA 1
ATOM 1825 C C . LEU A 1 217 ? -0.779 11.503 14.972 1.00 87.69 217 LEU A C 1
ATOM 1827 O O . LEU A 1 217 ? -1.838 11.965 14.563 1.00 87.69 217 LEU A O 1
ATOM 1831 N N . ALA A 1 218 ? 0.211 12.295 15.392 1.00 87.06 218 ALA A N 1
ATOM 1832 C CA . ALA A 1 218 ? 0.054 13.749 15.495 1.00 87.06 218 ALA A CA 1
ATOM 1833 C C . ALA A 1 218 ? -0.350 14.405 14.158 1.00 87.06 218 ALA A C 1
ATOM 1835 O O . ALA A 1 218 ? -1.151 15.339 14.128 1.00 87.06 218 ALA A O 1
ATOM 1836 N N . ARG A 1 219 ? 0.168 13.899 13.029 1.00 89.62 219 ARG A N 1
ATOM 1837 C CA . ARG A 1 219 ? -0.210 14.389 11.696 1.00 89.62 219 ARG A CA 1
ATOM 1838 C C . ARG A 1 219 ? -1.635 13.986 11.338 1.00 89.62 219 ARG A C 1
ATOM 1840 O O . ARG A 1 219 ? -2.351 14.808 10.774 1.00 89.62 219 ARG A O 1
ATOM 1847 N N . PHE A 1 220 ? -2.022 12.748 11.636 1.00 91.12 220 PHE A N 1
ATOM 1848 C CA . PHE A 1 220 ? -3.386 12.274 11.428 1.00 91.12 220 PHE A CA 1
ATOM 1849 C C . PHE A 1 220 ? -4.373 13.151 12.200 1.00 91.12 220 PHE A C 1
ATOM 1851 O O . PHE A 1 220 ? -5.221 13.787 11.585 1.00 91.12 220 PHE A O 1
ATOM 1858 N N . LEU A 1 221 ? -4.180 13.314 13.509 1.00 88.69 221 LEU A N 1
ATOM 1859 C CA . LEU A 1 221 ? -5.064 14.132 14.343 1.00 88.69 221 LEU A CA 1
ATOM 1860 C C . LEU A 1 221 ? -5.177 15.570 13.820 1.00 88.69 221 LEU A C 1
ATOM 1862 O O . LEU A 1 221 ? -6.279 16.099 13.711 1.00 88.69 221 LEU A O 1
ATOM 1866 N N . LYS A 1 222 ? -4.062 16.161 13.366 1.00 90.00 222 LYS A N 1
ATOM 1867 C CA . LYS A 1 222 ? -4.071 17.478 12.716 1.00 90.00 222 LYS A CA 1
ATOM 1868 C C . LYS A 1 222 ? -4.893 17.513 11.419 1.00 90.00 222 LYS A C 1
ATOM 1870 O O . LYS A 1 222 ? -5.609 18.478 11.196 1.00 90.00 222 LYS A O 1
ATOM 1875 N N . ILE A 1 223 ? -4.776 16.510 10.545 1.00 89.75 223 ILE A N 1
ATOM 1876 C CA . ILE A 1 223 ? -5.507 16.461 9.260 1.00 89.75 223 ILE A CA 1
ATOM 1877 C C . ILE A 1 223 ? -7.017 16.307 9.472 1.00 89.75 223 ILE A C 1
ATOM 1879 O O . ILE A 1 223 ? -7.804 16.864 8.705 1.00 89.75 223 ILE A O 1
ATOM 1883 N N . PHE A 1 224 ? -7.411 15.571 10.510 1.00 89.69 224 PHE A N 1
ATOM 1884 C CA . PHE A 1 224 ? -8.810 15.298 10.834 1.00 89.69 224 PHE A CA 1
ATOM 1885 C C . PHE A 1 224 ? -9.378 16.244 11.906 1.00 89.69 224 PHE A C 1
ATOM 1887 O O . PHE A 1 224 ? -10.485 16.018 12.378 1.00 89.69 224 PHE A O 1
ATOM 1894 N N . ASN A 1 225 ? -8.656 17.320 12.259 1.00 89.56 225 ASN A N 1
ATOM 1895 C CA . ASN A 1 225 ? -9.053 18.311 13.270 1.00 89.56 225 ASN A CA 1
ATOM 1896 C C . ASN A 1 225 ? -9.473 17.691 14.618 1.00 89.56 225 ASN A C 1
ATOM 1898 O O . ASN A 1 225 ? -10.387 18.175 15.280 1.00 89.56 225 ASN A O 1
ATOM 1902 N N . LEU A 1 226 ? -8.796 16.620 15.028 1.00 79.06 226 LEU A N 1
ATOM 1903 C CA . LEU A 1 226 ? -9.019 15.961 16.309 1.00 79.06 226 LEU A CA 1
ATOM 1904 C C . LEU A 1 226 ? -8.081 16.558 17.364 1.00 79.06 226 LEU A C 1
ATOM 1906 O O . LEU A 1 226 ? -6.867 16.634 17.155 1.00 79.06 226 LEU A O 1
ATOM 1910 N N . SER A 1 227 ? -8.627 16.959 18.511 1.00 73.00 227 SER A N 1
ATOM 1911 C CA . SER A 1 227 ? -7.831 17.331 19.679 1.00 73.00 227 SER A CA 1
ATOM 1912 C C . SER A 1 227 ? -7.440 16.071 20.455 1.00 73.00 227 SER A C 1
ATOM 1914 O O . SER A 1 227 ? -8.281 15.255 20.823 1.00 73.00 227 SER A O 1
ATOM 1916 N N . TYR A 1 228 ? -6.142 15.894 20.700 1.00 55.19 228 TYR A N 1
ATOM 1917 C CA . TYR A 1 228 ? -5.653 14.859 21.608 1.00 55.19 228 TYR A CA 1
ATOM 1918 C C . TYR A 1 228 ? -5.514 15.482 22.994 1.00 55.19 228 TYR A C 1
ATOM 1920 O O . TYR A 1 228 ? -4.593 16.268 23.221 1.00 55.19 228 TYR A O 1
ATOM 1928 N N . GLN A 1 229 ? -6.418 15.164 23.917 1.00 51.28 229 GLN A N 1
ATOM 1929 C CA . GLN A 1 229 ? -6.141 15.410 25.328 1.00 51.28 229 GLN A CA 1
ATOM 1930 C C . GLN A 1 229 ? -5.180 14.314 25.788 1.00 51.28 229 GLN A C 1
ATOM 1932 O O . GLN A 1 229 ? -5.562 13.160 25.958 1.00 51.28 229 GLN A O 1
ATOM 1937 N N . ILE A 1 230 ? -3.895 14.659 25.905 1.00 49.00 230 ILE A N 1
ATOM 1938 C CA . ILE A 1 230 ? -2.952 13.812 26.632 1.00 49.00 230 ILE A CA 1
ATOM 1939 C C . ILE A 1 230 ? -3.358 13.933 28.093 1.00 49.00 230 ILE A C 1
ATOM 1941 O O . ILE A 1 230 ? -3.097 14.965 28.712 1.00 49.00 230 ILE A O 1
ATOM 1945 N N . ASP A 1 231 ? -4.000 12.904 28.635 1.00 42.41 231 ASP A N 1
ATOM 1946 C CA . ASP A 1 231 ? -4.236 12.815 30.070 1.00 42.41 231 ASP A CA 1
ATOM 1947 C C . ASP A 1 231 ? -2.903 13.006 30.821 1.00 42.41 231 ASP A C 1
ATOM 1949 O O . ASP A 1 231 ? -2.002 12.165 30.778 1.00 42.41 231 ASP A O 1
ATOM 1953 N N . GLY A 1 232 ? -2.771 14.143 31.510 1.00 46.09 232 GLY A N 1
ATOM 1954 C CA . GLY A 1 232 ? -1.963 14.238 32.724 1.00 46.09 232 GLY A CA 1
ATOM 1955 C C . GLY A 1 232 ? -0.495 14.662 32.622 1.00 46.09 232 GLY A C 1
ATOM 1956 O O . GLY A 1 232 ? 0.264 14.351 33.539 1.00 46.09 232 GLY A O 1
ATOM 1957 N N . ARG A 1 233 ? -0.057 15.415 31.605 1.00 40.25 233 ARG A N 1
ATOM 1958 C CA . ARG A 1 233 ? 1.164 16.235 31.761 1.00 40.25 233 ARG A CA 1
ATOM 1959 C C . ARG A 1 233 ? 0.876 17.695 31.469 1.00 40.25 233 ARG A C 1
ATOM 1961 O O . ARG A 1 233 ? 0.988 18.141 30.333 1.00 40.25 233 ARG A O 1
ATOM 1968 N N . ASN A 1 234 ? 0.561 18.423 32.539 1.00 38.12 234 ASN A N 1
ATOM 1969 C CA . ASN A 1 234 ? 0.734 19.867 32.598 1.00 38.12 234 ASN A CA 1
ATOM 1970 C C . ASN A 1 234 ? 2.187 20.176 32.218 1.00 38.12 234 ASN A C 1
ATOM 1972 O O . ASN A 1 234 ? 3.103 19.985 33.019 1.00 38.12 234 ASN A O 1
ATOM 1976 N N . SER A 1 235 ? 2.415 20.611 30.982 1.00 37.88 235 SER A N 1
ATOM 1977 C CA . SER A 1 235 ? 3.581 21.428 30.682 1.00 37.88 235 SER A CA 1
ATOM 1978 C C . SER A 1 235 ? 3.364 22.733 31.430 1.00 37.88 235 SER A C 1
ATOM 1980 O O . SER A 1 235 ? 2.458 23.489 31.082 1.00 37.88 235 SER A O 1
ATOM 1982 N N . GLY A 1 236 ? 4.125 22.911 32.509 1.00 37.28 236 GLY A N 1
ATOM 1983 C CA . GLY A 1 236 ? 4.095 24.111 33.325 1.00 37.28 236 GLY A CA 1
ATOM 1984 C C . GLY A 1 236 ? 4.189 25.363 32.464 1.00 37.28 236 GLY A C 1
ATOM 1985 O O . GLY A 1 236 ? 4.975 25.427 31.517 1.00 37.28 236 GLY A O 1
ATOM 1986 N N . GLU A 1 237 ? 3.345 26.322 32.817 1.00 41.06 237 GLU A N 1
ATOM 1987 C CA . GLU A 1 237 ? 3.528 27.725 32.494 1.00 41.06 237 GLU A CA 1
ATOM 1988 C C . GLU A 1 237 ? 4.946 28.144 32.906 1.00 41.06 237 GLU A C 1
ATOM 1990 O O . GLU A 1 237 ? 5.371 27.895 34.035 1.00 41.06 237 GLU A O 1
ATOM 1995 N N . ASN A 1 238 ? 5.662 28.753 31.966 1.00 39.44 238 ASN A N 1
ATOM 1996 C CA . ASN A 1 238 ? 6.728 29.717 32.208 1.00 39.44 238 ASN A CA 1
ATOM 1997 C C . ASN A 1 238 ? 6.482 30.885 31.258 1.00 39.44 238 ASN A C 1
ATOM 1999 O O . ASN A 1 238 ? 6.218 30.601 30.064 1.00 39.44 238 ASN A O 1
#

pLDDT: mean 81.57, std 17.69, range [37.28, 98.5]

Sequence (238 aa):
MYFRKNSNRCIEYWLERGFTEEEARRIISKRSSFYSSYEQQLINYNGNEELASKRFEEIRKSKTLRGNRNGQWGKPAPKQSGRGISGYYDGIYFRSLYEYFWIREQKQNGVNFISNDVSKNKFQNKIVIPYIDENGNKRNYIPDFIVEETIIVEIKNKYSQQTENSKRKFEAAKKFVRNSDIFEQFIVLDENDIHFDKEAAINDFISGKLIIDEGKLARFLKIFNLSYQIDGRNSGEN